Protein AF-A0A091QVQ2-F1 (afdb_monomer_lite)

Secondary structure (DSSP, 8-state):
---SHHHHHHHHHHHHHHHHHHHHHHHHHHHHHHHHHH-S-GGGGTTS-HHHHHHHHHHHHHHHHTGGG--S-HHHHHHTTS---------------------------------------S---SPPPPPPHHHHHHTSHHHHHHHHHHHHHHHHHHHHHHHHHHHHHHHHHHHHHHHHHHHHHHHHHHHHHHHHHHHHHHHHHHHHHHHHHHHHHHHHHHHHHHHHHHHHHHHHHHHHHHHHHHHHHHHHHHHHHHHHHHHHHHHHHHHHHHHHHHHHHHHHHHHHHHHHHHHHHHHHHHHHHHHHHHHHHHHHHHHHHHHHHHHHHHHHSSSSTHHHHHHHHHHHHHHHHHHHHHHHHHHHHHHHS--

Sequence (371 aa):
CKHKSAAENLVLAQQLLEGEELALAKVAVLLLYHTSMSCKSPGDWNEFDYKTQVELAAILKFVLDNEESLNENLEMFLLRKAPLSSSGSSSEEHSPLLSFPHKREVRFLELQKIASSSSSSANNALPGPPSSPMGDVMQTPQFQLRRLKKQLASERENRDELEVELAENRKLVTEKEAQISMMQQRIDRLTLLNEKQAADQLEPREMEELREKNESLMVRLHEALKQCQDLKTEKGQMDRKINQLSEENGDLSFKLREIASHLVQLQEALNELSEEHNAALEQSQEKQGQLESELRAALQEKKCSEEKIEILQGKVSLLEDQLAKLRDCSAQEKGEVMGDVLKLEELKQEVSNLAAKGAELQATVLRLEEE

Structure (mmCIF, N/CA/C/O backbone):
data_AF-A0A091QVQ2-F1
#
_entry.id   AF-A0A091QVQ2-F1
#
loop_
_atom_site.group_PDB
_atom_site.id
_atom_site.type_symbol
_atom_site.label_atom_id
_atom_site.label_alt_id
_atom_site.label_comp_id
_atom_site.label_asym_id
_atom_site.label_entity_id
_atom_site.label_seq_id
_atom_site.pdbx_PDB_ins_code
_atom_site.Cartn_x
_atom_site.Cartn_y
_atom_site.Cartn_z
_atom_site.occupancy
_atom_site.B_iso_or_equiv
_atom_site.auth_seq_id
_atom_site.auth_comp_id
_atom_site.auth_asym_id
_atom_site.auth_atom_id
_atom_site.pdbx_PDB_model_num
ATOM 1 N N . CYS A 1 1 ? 44.818 34.716 -139.486 1.00 42.72 1 CYS A N 1
ATOM 2 C CA . CYS A 1 1 ? 45.473 33.389 -139.482 1.00 42.72 1 CYS A CA 1
ATOM 3 C C . CYS A 1 1 ? 45.534 32.837 -138.053 1.00 42.72 1 CYS A C 1
ATOM 5 O O . CYS A 1 1 ? 46.350 33.303 -137.273 1.00 42.72 1 CYS A O 1
ATOM 7 N N . LYS A 1 2 ? 44.633 31.908 -137.691 1.00 45.84 2 LYS A N 1
ATOM 8 C CA . LYS A 1 2 ? 44.388 31.379 -136.326 1.00 45.84 2 LYS A CA 1
ATOM 9 C C . LYS A 1 2 ? 44.911 29.934 -136.120 1.00 45.84 2 LYS A C 1
ATOM 11 O O . LYS A 1 2 ? 44.325 29.173 -135.366 1.00 45.84 2 LYS A O 1
ATOM 16 N N . HIS A 1 3 ? 46.008 29.537 -136.773 1.00 47.41 3 HIS A N 1
ATOM 17 C CA . HIS A 1 3 ? 46.470 28.132 -136.767 1.00 47.41 3 HIS A CA 1
ATOM 18 C C . HIS A 1 3 ? 47.805 27.848 -136.044 1.00 47.41 3 HIS A C 1
ATOM 20 O O . HIS A 1 3 ? 48.273 26.720 -136.110 1.00 47.41 3 HIS A O 1
ATOM 26 N N . LYS A 1 4 ? 48.411 28.801 -135.313 1.00 52.41 4 LYS A N 1
ATOM 27 C CA . LYS A 1 4 ? 49.659 28.542 -134.547 1.00 52.41 4 LYS A CA 1
ATOM 28 C C . LYS A 1 4 ? 49.463 28.163 -133.065 1.00 52.41 4 LYS A C 1
ATOM 30 O O . LYS A 1 4 ? 50.249 27.390 -132.545 1.00 52.41 4 LYS A O 1
ATOM 35 N N . SER A 1 5 ? 48.387 28.608 -132.409 1.00 53.75 5 SER A N 1
ATOM 36 C CA . SER A 1 5 ? 48.183 28.404 -130.956 1.00 53.75 5 SER A CA 1
ATOM 37 C C . SER A 1 5 ? 47.598 27.028 -130.568 1.00 53.75 5 SER A C 1
ATOM 39 O O . SER A 1 5 ? 47.691 26.612 -129.416 1.00 53.75 5 SER A O 1
ATOM 41 N N . ALA A 1 6 ? 47.025 26.283 -131.522 1.00 50.50 6 ALA A N 1
ATOM 42 C CA . ALA A 1 6 ? 46.504 24.933 -131.268 1.00 50.50 6 ALA A CA 1
ATOM 43 C C . ALA A 1 6 ? 47.619 23.871 -131.188 1.00 50.50 6 ALA A C 1
ATOM 45 O O . ALA A 1 6 ? 47.499 22.923 -130.421 1.00 50.50 6 ALA A O 1
ATOM 46 N N . ALA A 1 7 ? 48.717 24.048 -131.934 1.00 51.69 7 ALA A N 1
ATOM 47 C CA . ALA A 1 7 ? 49.842 23.113 -131.933 1.00 51.69 7 ALA A CA 1
ATOM 48 C C . ALA A 1 7 ? 50.674 23.198 -130.638 1.00 51.69 7 ALA A C 1
ATOM 50 O O . ALA A 1 7 ? 51.057 22.170 -130.095 1.00 51.69 7 ALA A O 1
ATOM 51 N N . GLU A 1 8 ? 50.889 24.400 -130.094 1.00 51.41 8 GLU A N 1
ATOM 52 C CA . GLU A 1 8 ? 51.623 24.596 -128.829 1.00 51.41 8 GLU A CA 1
ATOM 53 C C . GLU A 1 8 ? 50.842 24.074 -127.606 1.00 51.41 8 GLU A C 1
ATOM 55 O O . GLU A 1 8 ? 51.436 23.513 -126.688 1.00 51.41 8 GLU A O 1
ATOM 60 N N . ASN A 1 9 ? 49.504 24.165 -127.618 1.00 54.38 9 ASN A N 1
ATOM 61 C CA . ASN A 1 9 ? 48.652 23.581 -126.571 1.00 54.38 9 ASN A CA 1
ATOM 62 C C . ASN A 1 9 ? 48.610 22.045 -126.610 1.00 54.38 9 ASN A C 1
ATOM 64 O O . ASN A 1 9 ? 48.522 21.415 -125.560 1.00 54.38 9 ASN A O 1
ATOM 68 N N . LEU A 1 10 ? 48.698 21.437 -127.797 1.00 54.53 10 LEU A N 1
ATOM 69 C CA . LEU A 1 10 ? 48.805 19.981 -127.935 1.00 54.53 10 LEU A CA 1
ATOM 70 C C . LEU A 1 10 ? 50.129 19.460 -127.361 1.00 54.53 10 LEU A C 1
ATOM 72 O O . LEU A 1 10 ? 50.124 18.449 -126.669 1.00 54.53 10 LEU A O 1
ATOM 76 N N . VAL A 1 11 ? 51.237 20.180 -127.571 1.00 54.53 11 VAL A N 1
ATOM 77 C CA . VAL A 1 11 ? 52.554 19.821 -127.013 1.00 54.53 11 VAL A CA 1
ATOM 78 C C . VAL A 1 11 ? 52.564 19.917 -125.483 1.00 54.53 11 VAL A C 1
ATOM 80 O O . VAL A 1 11 ? 53.096 19.031 -124.822 1.00 54.53 11 VAL A O 1
ATOM 83 N N . LEU A 1 12 ? 51.930 20.941 -124.900 1.00 58.31 12 LEU A N 1
ATOM 84 C CA . LEU A 1 12 ? 51.824 21.085 -123.441 1.00 58.31 12 LEU A CA 1
ATOM 85 C C . LEU A 1 12 ? 50.898 20.041 -122.801 1.00 58.31 12 LEU A C 1
ATOM 87 O O . LEU A 1 12 ? 51.225 19.508 -121.744 1.00 58.31 12 LEU A O 1
ATOM 91 N N . ALA A 1 13 ? 49.770 19.712 -123.437 1.00 53.59 13 ALA A N 1
ATOM 92 C CA . ALA A 1 13 ? 48.887 18.641 -122.973 1.00 53.59 13 ALA A CA 1
ATOM 93 C C . ALA A 1 13 ? 49.575 17.267 -123.045 1.00 53.59 13 ALA A C 1
ATOM 95 O O . ALA A 1 13 ? 49.408 16.450 -122.146 1.00 53.59 13 ALA A O 1
ATOM 96 N N . GLN A 1 14 ? 50.393 17.042 -124.076 1.00 55.69 14 GLN A N 1
ATOM 97 C CA . GLN A 1 14 ? 51.179 15.824 -124.241 1.00 55.69 14 GLN A CA 1
ATOM 98 C C . GLN A 1 14 ? 52.291 15.703 -123.187 1.00 55.69 14 GLN A C 1
ATOM 100 O O . GLN A 1 14 ? 52.449 14.635 -122.610 1.00 55.69 14 GLN A O 1
ATOM 105 N N . GLN A 1 15 ? 52.980 16.800 -122.851 1.00 57.50 15 GLN A N 1
ATOM 106 C CA . GLN A 1 15 ? 53.979 16.833 -121.770 1.00 57.50 15 GLN A CA 1
ATOM 107 C C . GLN A 1 15 ? 53.370 16.627 -120.374 1.00 57.50 15 GLN A C 1
ATOM 109 O O . GLN A 1 15 ? 53.998 16.036 -119.497 1.00 57.50 15 GLN A O 1
ATOM 114 N N . LEU A 1 16 ? 52.150 17.124 -120.150 1.00 59.59 16 LEU A N 1
ATOM 115 C CA . LEU A 1 16 ? 51.436 16.962 -118.882 1.00 59.59 16 LEU A CA 1
ATOM 116 C C . LEU A 1 16 ? 50.936 15.518 -118.713 1.00 59.59 16 LEU A C 1
ATOM 118 O O . LEU A 1 16 ? 51.080 14.946 -117.634 1.00 59.59 16 LEU A O 1
ATOM 122 N N . LEU A 1 17 ? 50.448 14.913 -119.800 1.00 61.03 17 LEU A N 1
ATOM 123 C CA . LEU A 1 17 ? 50.079 13.499 -119.859 1.00 61.03 17 LEU A CA 1
ATOM 124 C C . LEU A 1 17 ? 51.302 12.585 -119.648 1.00 61.03 17 LEU A C 1
ATOM 126 O O . LEU A 1 17 ? 51.252 11.698 -118.801 1.00 61.03 17 LEU A O 1
ATOM 130 N N . GLU A 1 18 ? 52.432 12.866 -120.310 1.00 63.97 18 GLU A N 1
ATOM 131 C CA . GLU A 1 18 ? 53.708 12.155 -120.094 1.00 63.97 18 GLU A CA 1
ATOM 132 C C . GLU A 1 18 ? 54.189 12.248 -118.636 1.00 63.97 18 GLU A C 1
ATOM 134 O O . GLU A 1 18 ? 54.735 11.288 -118.087 1.00 63.97 18 GLU A O 1
ATOM 139 N N . GLY A 1 19 ? 53.973 13.390 -117.975 1.00 64.50 19 GLY A N 1
ATOM 140 C CA . GLY A 1 19 ? 54.317 13.584 -116.566 1.00 64.50 19 GLY A CA 1
ATOM 141 C C . GLY A 1 19 ? 53.471 12.740 -115.605 1.00 64.50 19 GLY A C 1
ATOM 142 O O . GLY A 1 19 ? 54.004 12.180 -114.640 1.00 64.50 19 GLY A O 1
ATOM 143 N N . GLU A 1 20 ? 52.167 12.618 -115.864 1.00 69.62 20 GLU A N 1
ATOM 144 C CA . GLU A 1 20 ? 51.259 11.766 -115.084 1.00 69.62 20 GLU A CA 1
ATOM 145 C C . GLU A 1 20 ? 51.523 10.273 -115.316 1.00 69.62 20 GLU A C 1
ATOM 147 O O . GLU A 1 20 ? 51.550 9.497 -114.355 1.00 69.62 20 GLU A O 1
ATOM 152 N N . GLU A 1 21 ? 51.793 9.877 -116.561 1.00 74.56 21 GLU A N 1
ATOM 153 C CA . GLU A 1 21 ? 52.177 8.510 -116.927 1.00 74.56 21 GLU A CA 1
ATOM 154 C C . GLU A 1 21 ? 53.493 8.096 -116.254 1.00 74.56 21 GLU A C 1
ATOM 156 O O . GLU A 1 21 ? 53.590 7.005 -115.686 1.00 74.56 21 GLU A O 1
ATOM 161 N N . LEU A 1 22 ? 54.485 8.993 -116.207 1.00 77.81 22 LEU A N 1
ATOM 162 C CA . LEU A 1 22 ? 55.742 8.761 -115.496 1.00 77.81 22 LEU A CA 1
ATOM 163 C C . LEU A 1 22 ? 55.535 8.608 -113.980 1.00 77.81 22 LEU A C 1
ATOM 165 O O . LEU A 1 22 ? 56.183 7.774 -113.343 1.00 77.81 22 LEU A O 1
ATOM 169 N N . ALA A 1 23 ? 54.649 9.405 -113.379 1.00 75.06 23 ALA A N 1
ATOM 170 C CA . ALA A 1 23 ? 54.328 9.294 -111.956 1.00 75.06 23 ALA A CA 1
ATOM 171 C C . ALA A 1 23 ? 53.623 7.966 -111.633 1.00 75.06 23 ALA A C 1
ATOM 173 O O . ALA A 1 23 ? 53.955 7.315 -110.640 1.00 75.06 23 ALA A O 1
ATOM 174 N N . LEU A 1 24 ? 52.699 7.533 -112.494 1.00 80.62 24 LEU A N 1
ATOM 175 C CA . LEU A 1 24 ? 52.029 6.241 -112.371 1.00 80.62 24 LEU A CA 1
ATOM 176 C C . LEU A 1 24 ? 53.014 5.076 -112.531 1.00 80.62 24 LEU A C 1
ATOM 178 O O . LEU A 1 24 ? 52.975 4.137 -111.738 1.00 80.62 24 LEU A O 1
ATOM 182 N N . ALA A 1 25 ? 53.942 5.160 -113.488 1.00 81.12 25 ALA A N 1
ATOM 183 C CA . ALA A 1 25 ? 54.997 4.166 -113.665 1.00 81.12 25 ALA A CA 1
ATOM 184 C C . ALA A 1 25 ? 55.884 4.053 -112.415 1.00 81.12 25 ALA A C 1
ATOM 186 O O . ALA A 1 25 ? 56.152 2.948 -111.947 1.00 81.12 25 ALA A O 1
ATOM 187 N N . LYS A 1 26 ? 56.275 5.180 -111.802 1.00 79.19 26 LYS A N 1
ATOM 188 C CA . LYS A 1 26 ? 57.028 5.186 -110.533 1.00 79.19 26 LYS A CA 1
ATOM 189 C C . LYS A 1 26 ? 56.261 4.503 -109.397 1.00 79.19 26 LYS A C 1
ATOM 191 O O . LYS A 1 26 ? 56.839 3.700 -108.671 1.00 79.19 26 LYS A O 1
ATOM 196 N N . VAL A 1 27 ? 54.963 4.783 -109.261 1.00 79.56 27 VAL A N 1
ATOM 197 C CA . VAL A 1 27 ? 54.079 4.132 -108.276 1.00 79.56 27 VAL A CA 1
ATOM 198 C C . VAL A 1 27 ? 53.980 2.629 -108.534 1.00 79.56 27 VAL A C 1
ATOM 200 O O . VAL A 1 27 ? 54.129 1.849 -107.598 1.00 79.56 27 VAL A O 1
ATOM 203 N N . ALA A 1 28 ? 53.788 2.206 -109.785 1.00 82.88 28 ALA A N 1
ATOM 204 C CA . ALA A 1 28 ? 53.702 0.794 -110.155 1.00 82.88 28 ALA A CA 1
ATOM 205 C C . ALA A 1 28 ? 55.008 0.039 -109.856 1.00 82.88 28 ALA A C 1
ATOM 207 O O . ALA A 1 28 ? 54.974 -1.059 -109.303 1.00 82.88 28 ALA A O 1
ATOM 208 N N . VAL A 1 29 ? 56.160 0.652 -110.144 1.00 83.75 29 VAL A N 1
ATOM 209 C CA . VAL A 1 29 ? 57.487 0.097 -109.835 1.00 83.75 29 VAL A CA 1
ATOM 210 C C . VAL A 1 29 ? 57.718 -0.003 -108.322 1.00 83.75 29 VAL A C 1
ATOM 212 O O . VAL A 1 29 ? 58.218 -1.019 -107.840 1.00 83.75 29 VAL A O 1
ATOM 215 N N . LEU A 1 30 ? 57.310 1.006 -107.547 1.00 80.25 30 LEU A N 1
ATOM 216 C CA . LEU A 1 30 ? 57.382 0.958 -106.085 1.00 80.25 30 LEU A CA 1
ATOM 217 C C . LEU A 1 30 ? 56.441 -0.106 -105.502 1.00 80.25 30 LEU A C 1
ATOM 219 O O . LEU A 1 30 ? 56.847 -0.860 -104.624 1.00 80.25 30 LEU A O 1
ATOM 223 N N . LEU A 1 31 ? 55.211 -0.229 -106.002 1.00 82.62 31 LEU A N 1
ATOM 224 C CA . LEU A 1 31 ? 54.283 -1.283 -105.581 1.00 82.62 31 LEU A CA 1
ATOM 225 C C . LEU A 1 31 ? 54.817 -2.675 -105.918 1.00 82.62 31 LEU A C 1
ATOM 227 O O . LEU A 1 31 ? 54.721 -3.572 -105.081 1.00 82.62 31 LEU A O 1
ATOM 231 N N . LEU A 1 32 ? 55.432 -2.845 -107.090 1.00 84.06 32 LEU A N 1
ATOM 232 C CA . LEU A 1 32 ? 56.123 -4.074 -107.468 1.00 84.06 32 LEU A CA 1
ATOM 233 C C . LEU A 1 32 ? 57.237 -4.398 -106.464 1.00 84.06 32 LEU A C 1
ATOM 235 O O . LEU A 1 32 ? 57.306 -5.523 -105.969 1.00 84.06 32 LEU A O 1
ATOM 239 N N . TYR A 1 33 ? 58.062 -3.412 -106.103 1.00 84.19 33 TYR A N 1
ATOM 240 C CA . TYR A 1 33 ? 59.128 -3.568 -105.112 1.00 84.19 33 TYR A CA 1
ATOM 241 C C . TYR A 1 33 ? 58.591 -3.921 -103.719 1.00 84.19 33 TYR A C 1
ATOM 243 O O . TYR A 1 33 ? 59.022 -4.902 -103.119 1.00 84.19 33 TYR A O 1
ATOM 251 N N . HIS A 1 34 ? 57.616 -3.171 -103.204 1.00 80.38 34 HIS A N 1
ATOM 252 C CA . HIS A 1 34 ? 57.038 -3.402 -101.878 1.00 80.38 34 HIS A CA 1
ATOM 253 C C . HIS A 1 34 ? 56.316 -4.747 -101.782 1.00 80.38 34 HIS A C 1
ATOM 255 O O . HIS A 1 34 ? 56.479 -5.448 -100.780 1.00 80.38 34 HIS A O 1
ATOM 261 N N . THR A 1 35 ? 55.566 -5.122 -102.820 1.00 82.81 35 THR A N 1
ATOM 262 C CA . THR A 1 35 ? 54.921 -6.438 -102.923 1.00 82.81 35 THR A CA 1
ATOM 263 C C . THR A 1 35 ? 55.980 -7.533 -102.929 1.00 82.81 35 THR A C 1
ATOM 265 O O . THR A 1 35 ? 55.929 -8.421 -102.086 1.00 82.81 35 THR A O 1
ATOM 268 N N . SER A 1 36 ? 57.019 -7.405 -103.760 1.00 81.75 36 SER A N 1
ATOM 269 C CA . SER A 1 36 ? 58.135 -8.361 -103.818 1.00 81.75 36 SER A CA 1
ATOM 270 C C . SER A 1 36 ? 58.844 -8.522 -102.469 1.00 81.75 36 SER A C 1
ATOM 272 O O . SER A 1 36 ? 59.138 -9.635 -102.042 1.00 81.75 36 SER A O 1
ATOM 274 N N . MET A 1 37 ? 59.084 -7.417 -101.760 1.00 78.88 37 MET A N 1
ATOM 275 C CA . MET A 1 37 ? 59.725 -7.411 -100.439 1.00 78.88 37 MET A CA 1
ATOM 276 C C . MET A 1 37 ? 58.842 -8.015 -99.336 1.00 78.88 37 MET A C 1
ATOM 278 O O . MET A 1 37 ? 59.359 -8.465 -98.313 1.00 78.88 37 MET A O 1
ATOM 282 N N . SER A 1 38 ? 57.523 -8.027 -99.535 1.00 76.06 38 SER A N 1
ATOM 283 C CA . SER A 1 38 ? 56.534 -8.547 -98.579 1.00 76.06 38 SER A CA 1
ATOM 284 C C . SER A 1 38 ? 56.077 -9.976 -98.907 1.00 76.06 38 SER A C 1
ATOM 286 O O . SER A 1 38 ? 55.534 -10.657 -98.035 1.00 76.06 38 SER A O 1
ATOM 288 N N . CYS A 1 39 ? 56.319 -10.452 -100.135 1.00 70.50 39 CYS A N 1
ATOM 289 C CA . CYS A 1 39 ? 55.964 -11.793 -100.597 1.00 70.50 39 CYS A CA 1
ATOM 290 C C . CYS A 1 39 ? 56.614 -12.867 -99.727 1.00 70.50 39 CYS A C 1
ATOM 292 O O . CYS A 1 39 ? 57.830 -12.900 -99.534 1.00 70.50 39 CYS A O 1
ATOM 294 N N . LYS A 1 40 ? 55.791 -13.784 -99.212 1.00 62.66 40 LYS A N 1
ATOM 295 C CA . LYS A 1 40 ? 56.257 -14.882 -98.359 1.00 62.66 40 LYS A CA 1
ATOM 296 C C . LYS A 1 40 ? 56.908 -15.998 -99.175 1.00 62.66 40 LYS A C 1
ATOM 298 O O . LYS A 1 40 ? 57.846 -16.609 -98.666 1.00 62.66 40 LYS A O 1
ATOM 303 N N . SER A 1 41 ? 56.482 -16.193 -100.427 1.00 64.31 41 SER A N 1
ATOM 304 C CA . SER A 1 41 ? 56.941 -17.261 -101.316 1.00 64.31 41 SER A CA 1
ATOM 305 C C . SER A 1 41 ? 57.392 -16.704 -102.686 1.00 64.31 41 SER A C 1
ATOM 307 O O . SER A 1 41 ? 56.724 -15.824 -103.227 1.00 64.31 41 SER A O 1
ATOM 309 N N . PRO A 1 42 ? 58.498 -17.197 -103.282 1.00 62.31 42 PRO A N 1
ATOM 310 C CA . PRO A 1 42 ? 58.859 -16.887 -104.673 1.00 62.31 42 PRO A CA 1
ATOM 311 C C . PRO A 1 42 ? 57.885 -17.493 -105.699 1.00 62.31 42 PRO A C 1
ATOM 313 O O . PRO A 1 42 ? 57.895 -17.098 -106.862 1.00 62.31 42 PRO A O 1
ATOM 316 N N . GLY A 1 43 ? 57.069 -18.469 -105.279 1.00 64.12 43 GLY A N 1
ATOM 317 C CA . GLY A 1 43 ? 56.144 -19.203 -106.141 1.00 64.12 43 GLY A CA 1
ATOM 318 C C . GLY A 1 43 ? 54.972 -18.362 -106.641 1.00 64.12 43 GLY A C 1
ATOM 319 O O . GLY A 1 43 ? 54.456 -18.648 -107.716 1.00 64.12 43 GLY A O 1
ATOM 320 N N . ASP A 1 44 ? 54.622 -17.291 -105.925 1.00 68.81 44 ASP A N 1
ATOM 321 C CA . ASP A 1 44 ? 53.522 -16.381 -106.276 1.00 68.81 44 ASP A CA 1
ATOM 322 C C . ASP A 1 44 ? 53.770 -15.671 -107.628 1.00 68.81 44 ASP A C 1
ATOM 324 O O . ASP A 1 44 ? 52.839 -15.221 -108.285 1.00 68.81 44 ASP A O 1
ATOM 328 N N . TRP A 1 45 ? 55.026 -15.611 -108.092 1.00 75.38 45 TRP A N 1
ATOM 329 C CA . TRP A 1 45 ? 55.405 -14.986 -109.365 1.00 75.38 45 TRP A CA 1
ATOM 330 C C . TRP A 1 45 ? 55.424 -15.954 -110.553 1.00 75.38 45 TRP A C 1
ATOM 332 O O . TRP A 1 45 ? 55.547 -15.512 -111.697 1.00 75.38 45 TRP A O 1
ATOM 342 N N . ASN A 1 46 ? 55.271 -17.260 -110.308 1.00 72.75 46 ASN A N 1
ATOM 343 C CA . ASN A 1 46 ? 55.251 -18.285 -111.357 1.00 72.75 46 ASN A CA 1
ATOM 344 C C . ASN A 1 46 ? 53.942 -18.316 -112.163 1.00 72.75 46 ASN A C 1
ATOM 346 O O . ASN A 1 46 ? 53.866 -19.045 -113.147 1.00 72.75 46 ASN A O 1
ATOM 350 N N . GLU A 1 47 ? 52.935 -17.531 -111.772 1.00 78.31 47 GLU A N 1
ATOM 351 C CA . GLU A 1 47 ? 51.676 -17.371 -112.513 1.00 78.31 47 GLU A CA 1
ATOM 352 C C . GLU A 1 47 ? 51.841 -16.514 -113.785 1.00 78.31 47 GLU A C 1
ATOM 354 O O . GLU A 1 47 ? 51.061 -16.638 -114.726 1.00 78.31 47 GLU A O 1
ATOM 359 N N . PHE A 1 48 ? 52.877 -15.670 -113.847 1.00 79.88 48 PHE A N 1
ATOM 360 C CA . PHE A 1 48 ? 53.138 -14.796 -114.993 1.00 79.88 48 PHE A CA 1
ATOM 361 C C . PHE A 1 48 ? 53.890 -15.502 -116.129 1.00 79.88 48 PHE A C 1
ATOM 363 O O . PHE A 1 48 ? 54.761 -16.340 -115.893 1.00 79.88 48 PHE A O 1
ATOM 370 N N . ASP A 1 49 ? 53.632 -15.074 -117.368 1.00 84.38 49 ASP A N 1
ATOM 371 C CA . ASP A 1 49 ? 54.387 -15.518 -118.541 1.00 84.38 49 ASP A CA 1
ATOM 372 C C . ASP A 1 49 ? 55.887 -15.221 -118.391 1.00 84.38 49 ASP A C 1
ATOM 374 O O . ASP A 1 49 ? 56.286 -14.167 -117.891 1.00 84.38 49 ASP A O 1
ATOM 378 N N . TYR A 1 50 ? 56.738 -16.111 -118.908 1.00 84.25 50 TYR A N 1
ATOM 379 C CA . TYR A 1 50 ? 58.198 -15.986 -118.805 1.00 84.25 50 TYR A CA 1
ATOM 380 C C . TYR A 1 50 ? 58.720 -14.632 -119.312 1.00 84.25 50 TYR A C 1
ATOM 382 O O . TYR A 1 50 ? 59.582 -14.020 -118.687 1.00 84.25 50 TYR A O 1
ATOM 390 N N . LYS 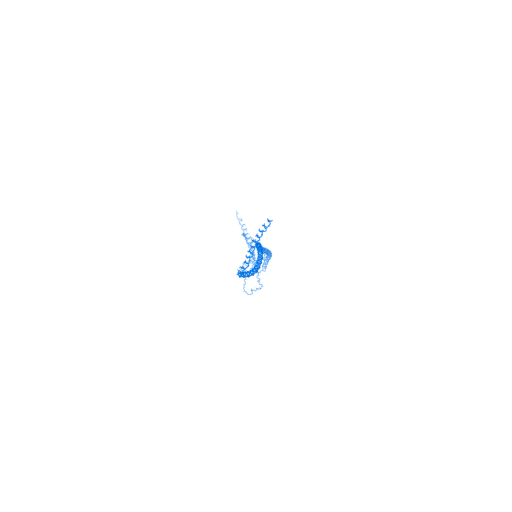A 1 51 ? 58.171 -14.118 -120.423 1.00 84.94 51 LYS A N 1
ATOM 391 C CA . LYS A 1 51 ? 58.561 -12.807 -120.968 1.00 84.94 51 LYS A CA 1
ATOM 392 C C . LYS A 1 51 ? 58.263 -11.675 -119.978 1.00 84.94 51 LYS A C 1
ATOM 394 O O . LYS A 1 51 ? 59.120 -10.827 -119.743 1.00 84.94 51 LYS A O 1
ATOM 399 N N . THR A 1 52 ? 57.088 -11.709 -119.359 1.00 84.25 52 THR A N 1
ATOM 400 C CA . THR A 1 52 ? 56.674 -10.745 -118.337 1.00 84.25 52 THR A CA 1
ATOM 401 C C . THR A 1 52 ? 57.539 -10.866 -117.086 1.00 84.25 52 THR A C 1
ATOM 403 O O . THR A 1 52 ? 57.961 -9.855 -116.536 1.00 84.25 52 THR A O 1
ATOM 406 N N . GLN A 1 53 ? 57.893 -12.084 -116.670 1.00 84.44 53 GLN A N 1
ATOM 407 C CA . GLN A 1 53 ? 58.820 -12.298 -115.556 1.00 84.44 53 GLN A CA 1
ATOM 408 C C . GLN A 1 53 ? 60.208 -11.711 -115.829 1.00 84.44 53 GLN A C 1
ATOM 410 O O . GLN A 1 53 ? 60.778 -11.107 -114.928 1.00 84.44 53 GLN A O 1
ATOM 415 N N . VAL A 1 54 ? 60.749 -11.854 -117.046 1.00 85.19 54 VAL A N 1
ATOM 416 C CA . VAL A 1 54 ? 62.043 -11.254 -117.424 1.00 85.19 54 VAL A CA 1
ATOM 417 C C . VAL A 1 54 ? 61.986 -9.730 -117.324 1.00 85.19 54 VAL A C 1
ATOM 419 O O . VAL A 1 54 ? 62.886 -9.124 -116.743 1.00 85.19 54 VAL A O 1
ATOM 422 N N . GLU A 1 55 ? 60.935 -9.107 -117.860 1.00 86.44 55 GLU A N 1
ATOM 423 C CA . GLU A 1 55 ? 60.760 -7.650 -117.816 1.00 86.44 55 GLU A CA 1
ATOM 424 C C . GLU A 1 55 ? 60.611 -7.150 -116.370 1.00 86.44 55 GLU A C 1
ATOM 426 O O . GLU A 1 55 ? 61.317 -6.229 -115.955 1.00 86.44 55 GLU A O 1
ATOM 431 N N . LEU A 1 56 ? 59.776 -7.809 -115.562 1.00 86.06 56 LEU A N 1
ATOM 432 C CA . LEU A 1 56 ? 59.597 -7.470 -114.149 1.00 86.06 56 LEU A CA 1
ATOM 433 C C . LEU A 1 56 ? 60.876 -7.706 -113.328 1.00 86.06 56 LEU A C 1
ATOM 435 O O . LEU A 1 56 ? 61.196 -6.901 -112.457 1.00 86.06 56 LEU A O 1
ATOM 439 N N . ALA A 1 57 ? 61.632 -8.771 -113.607 1.00 84.75 57 ALA A N 1
ATOM 440 C CA . ALA A 1 57 ? 62.902 -9.062 -112.945 1.00 84.75 57 ALA A CA 1
ATOM 441 C C . ALA A 1 57 ? 63.978 -8.029 -113.306 1.00 84.75 57 ALA A C 1
ATOM 443 O O . ALA A 1 57 ? 64.739 -7.609 -112.436 1.00 84.75 57 ALA A O 1
ATOM 444 N N . ALA A 1 58 ? 64.021 -7.574 -114.562 1.00 84.75 58 ALA A N 1
ATOM 445 C CA . ALA A 1 58 ? 64.917 -6.505 -114.994 1.00 84.75 58 ALA A CA 1
ATOM 446 C C . ALA A 1 58 ? 64.587 -5.179 -114.294 1.00 84.75 58 ALA A C 1
ATOM 448 O O . ALA A 1 58 ? 65.495 -4.507 -113.803 1.00 84.75 58 ALA A O 1
ATOM 449 N N . ILE A 1 59 ? 63.297 -4.842 -114.180 1.00 84.62 59 ILE A N 1
ATOM 450 C CA . ILE A 1 59 ? 62.823 -3.672 -113.428 1.00 84.62 59 ILE A CA 1
ATOM 451 C C . ILE A 1 59 ? 63.202 -3.801 -111.950 1.00 84.62 59 ILE A C 1
ATOM 453 O O . ILE A 1 59 ? 63.787 -2.882 -111.387 1.00 84.62 59 ILE A O 1
ATOM 457 N N . LEU A 1 60 ? 62.924 -4.943 -111.316 1.00 84.06 60 LEU A N 1
ATOM 458 C CA . LEU A 1 60 ? 63.223 -5.159 -109.901 1.00 84.06 60 LEU A CA 1
ATOM 459 C C . LEU A 1 60 ? 64.730 -5.111 -109.626 1.00 84.06 60 LEU A C 1
ATOM 461 O O . LEU A 1 60 ? 65.157 -4.507 -108.649 1.00 84.06 60 LEU A O 1
ATOM 465 N N . LYS A 1 61 ? 65.547 -5.693 -110.505 1.00 83.50 61 LYS A N 1
ATOM 466 C CA . LYS A 1 61 ? 67.007 -5.627 -110.416 1.00 83.50 61 LYS A CA 1
ATOM 467 C C . LYS A 1 61 ? 67.513 -4.190 -110.543 1.00 83.50 61 LYS A C 1
ATOM 469 O O . LYS A 1 61 ? 68.292 -3.750 -109.708 1.00 83.50 61 LYS A O 1
ATOM 474 N N . PHE A 1 62 ? 66.994 -3.434 -111.509 1.00 83.75 62 PHE A N 1
ATOM 475 C CA . PHE A 1 62 ? 67.299 -2.011 -111.654 1.00 83.75 62 PHE A CA 1
ATOM 476 C C . PHE A 1 62 ? 66.937 -1.207 -110.393 1.00 83.75 62 PHE A C 1
ATOM 478 O O . PHE A 1 62 ? 67.726 -0.387 -109.929 1.00 83.75 62 PHE A O 1
ATOM 485 N N . VAL A 1 63 ? 65.769 -1.472 -109.806 1.00 82.25 63 VAL A N 1
ATOM 486 C CA . VAL A 1 63 ? 65.302 -0.867 -108.547 1.00 82.25 63 VAL A CA 1
ATOM 487 C C . VAL A 1 63 ? 66.224 -1.232 -107.381 1.00 82.25 63 VAL A C 1
ATOM 489 O O . VAL A 1 63 ? 66.569 -0.369 -106.578 1.00 82.25 63 VAL A O 1
ATOM 492 N N . LEU A 1 64 ? 66.670 -2.487 -107.298 1.00 79.38 64 LEU A N 1
ATOM 493 C CA . LEU A 1 64 ? 67.599 -2.946 -106.264 1.00 79.38 64 LEU A CA 1
ATOM 494 C C . LEU A 1 64 ? 68.983 -2.296 -106.384 1.00 79.38 64 LEU A C 1
ATOM 496 O O . LEU A 1 64 ? 69.589 -1.999 -105.351 1.00 79.38 64 LEU A O 1
ATOM 500 N N . ASP A 1 65 ? 69.461 -2.064 -107.604 1.00 78.56 65 ASP A N 1
ATOM 501 C CA . ASP A 1 65 ? 70.761 -1.440 -107.870 1.00 78.56 65 ASP A CA 1
ATOM 502 C C . ASP A 1 65 ? 70.749 0.082 -107.600 1.00 78.56 65 ASP A C 1
ATOM 504 O O . ASP A 1 65 ? 71.798 0.665 -107.339 1.00 78.56 65 ASP A O 1
ATOM 508 N N . ASN A 1 66 ? 69.572 0.726 -107.605 1.00 74.69 66 ASN A N 1
ATOM 509 C CA . ASN A 1 66 ? 69.400 2.184 -107.466 1.00 74.69 66 ASN A CA 1
ATOM 510 C C . ASN A 1 66 ? 68.621 2.605 -106.198 1.00 74.69 66 ASN A C 1
ATOM 512 O O . ASN A 1 66 ? 68.029 3.687 -106.154 1.00 74.69 66 ASN A O 1
ATOM 516 N N . GLU A 1 67 ? 68.613 1.760 -105.163 1.00 65.56 67 GLU A N 1
ATOM 517 C CA . GLU A 1 67 ? 67.770 1.900 -103.961 1.00 65.56 67 GLU A CA 1
ATOM 518 C C . GLU A 1 67 ? 67.894 3.256 -103.246 1.00 65.56 67 GLU A C 1
ATOM 520 O O . GLU A 1 67 ? 66.888 3.797 -102.803 1.00 65.56 67 GLU A O 1
ATOM 525 N N . GLU A 1 68 ? 69.089 3.849 -103.178 1.00 59.81 68 GLU A N 1
ATOM 526 C CA . GLU A 1 68 ? 69.322 5.127 -102.478 1.00 59.81 68 GLU A CA 1
ATOM 527 C C . GLU A 1 68 ? 68.509 6.299 -103.068 1.00 59.81 68 GLU A C 1
ATOM 529 O O . GLU A 1 68 ? 68.295 7.312 -102.403 1.00 59.81 68 GLU A O 1
ATOM 534 N N . SER A 1 69 ? 68.018 6.156 -104.306 1.00 58.72 69 SER A N 1
ATOM 535 C CA . SER A 1 69 ? 67.148 7.129 -104.980 1.00 58.72 69 SER A CA 1
ATOM 536 C C . SER A 1 69 ? 65.649 6.872 -104.783 1.00 58.72 69 SER A C 1
ATOM 538 O O . SER A 1 69 ? 64.826 7.744 -105.077 1.00 58.72 69 SER A O 1
ATOM 540 N N . LEU A 1 70 ? 65.277 5.693 -104.273 1.00 59.22 70 LEU A N 1
ATOM 541 C CA . LEU A 1 70 ? 63.895 5.300 -104.004 1.00 59.22 70 LEU A CA 1
ATOM 542 C C . LEU A 1 70 ? 63.473 5.827 -102.635 1.00 59.22 70 LEU A C 1
ATOM 544 O O . LEU A 1 70 ? 63.154 5.069 -101.723 1.00 59.22 70 LEU A O 1
ATOM 548 N N . ASN A 1 71 ? 63.500 7.148 -102.490 1.00 54.09 71 ASN A N 1
ATOM 549 C CA . ASN A 1 71 ? 63.100 7.769 -101.245 1.00 54.09 71 ASN A CA 1
ATOM 550 C C . ASN A 1 71 ? 61.568 7.819 -101.122 1.00 54.09 71 ASN A C 1
ATOM 552 O O . ASN A 1 71 ? 60.868 8.453 -101.917 1.00 54.09 71 ASN A O 1
ATOM 556 N N . GLU A 1 72 ? 61.110 7.080 -100.116 1.00 56.94 72 GLU A N 1
ATOM 557 C CA . GLU A 1 72 ? 59.940 7.235 -99.253 1.00 56.94 72 GLU A CA 1
ATOM 558 C C . GLU A 1 72 ? 59.044 8.429 -99.584 1.00 56.94 72 GLU A C 1
ATOM 560 O O . GLU A 1 72 ? 59.423 9.570 -99.348 1.00 56.94 72 GLU A O 1
ATOM 565 N N . ASN A 1 73 ? 57.855 8.153 -100.136 1.00 54.62 73 ASN A N 1
ATOM 566 C CA . ASN A 1 73 ? 56.608 8.923 -99.957 1.00 54.62 73 ASN A CA 1
ATOM 567 C C . ASN A 1 73 ? 55.452 8.359 -100.814 1.00 54.62 73 ASN A C 1
ATOM 569 O O . ASN A 1 73 ? 54.545 9.094 -101.208 1.00 54.62 73 ASN A O 1
ATOM 573 N N . LEU A 1 74 ? 55.441 7.051 -101.112 1.00 57.25 74 LEU A N 1
ATOM 574 C CA . LEU A 1 74 ? 54.310 6.427 -101.811 1.00 57.25 74 LEU A CA 1
ATOM 575 C C . LEU A 1 74 ? 53.018 6.560 -100.992 1.00 57.25 74 LEU A C 1
ATOM 577 O O . LEU A 1 74 ? 51.959 6.853 -101.538 1.00 57.25 74 LEU A O 1
ATOM 581 N N . GLU A 1 75 ? 53.139 6.413 -99.674 1.00 54.75 75 GLU A N 1
ATOM 582 C CA . GLU A 1 75 ? 52.039 6.553 -98.724 1.00 54.75 75 GLU A CA 1
ATOM 583 C C . GLU A 1 75 ? 51.481 7.984 -98.725 1.00 54.75 75 GLU A C 1
ATOM 585 O O . GLU A 1 75 ? 50.285 8.173 -98.932 1.00 54.75 75 GLU A O 1
ATOM 590 N N . MET A 1 76 ? 52.347 9.004 -98.662 1.00 56.22 76 MET A N 1
ATOM 591 C CA . MET A 1 76 ? 51.961 10.417 -98.798 1.00 56.22 76 MET A CA 1
ATOM 592 C C . MET A 1 76 ? 51.371 10.755 -100.179 1.00 56.22 76 MET A C 1
ATOM 594 O O . MET A 1 76 ? 50.467 11.585 -100.278 1.00 56.22 76 MET A O 1
ATOM 598 N N . PHE A 1 77 ? 51.848 10.121 -101.255 1.00 56.00 77 PHE A N 1
ATOM 599 C CA . PHE A 1 77 ? 51.320 10.316 -102.609 1.00 56.00 77 PHE A CA 1
ATOM 600 C C . PHE A 1 77 ? 49.923 9.693 -102.787 1.00 56.00 77 PHE A C 1
ATOM 602 O O . PHE A 1 77 ? 49.060 10.305 -103.419 1.00 56.00 77 PHE A O 1
ATOM 609 N N . LEU A 1 78 ? 49.668 8.524 -102.187 1.00 58.06 78 LEU A N 1
ATOM 610 C CA . LEU A 1 78 ? 48.351 7.875 -102.170 1.00 58.06 78 LEU A CA 1
ATOM 611 C C . LEU A 1 78 ? 47.358 8.616 -101.259 1.00 58.06 78 LEU A C 1
ATOM 613 O O . LEU A 1 78 ? 46.236 8.890 -101.686 1.00 58.06 78 LEU A O 1
ATOM 617 N N . LEU A 1 79 ? 47.782 9.028 -100.057 1.00 56.16 79 LEU A N 1
ATOM 618 C CA . LEU A 1 79 ? 46.979 9.841 -99.129 1.00 56.16 79 LEU A CA 1
ATOM 619 C C . LEU A 1 79 ? 46.546 11.176 -99.748 1.00 56.16 79 LEU A C 1
ATOM 621 O O . LEU A 1 79 ? 45.432 11.635 -99.510 1.00 56.16 79 LEU A O 1
ATOM 625 N N . ARG A 1 80 ? 47.388 11.787 -100.591 1.00 50.91 80 ARG A N 1
ATOM 626 C CA . ARG A 1 80 ? 47.085 13.063 -101.259 1.00 50.91 80 ARG A CA 1
ATOM 627 C C . ARG A 1 80 ? 46.047 12.949 -102.387 1.00 50.91 80 ARG A C 1
ATOM 629 O O . ARG A 1 80 ? 45.496 13.975 -102.780 1.00 50.91 80 ARG A O 1
ATOM 636 N N . LYS A 1 81 ? 45.775 11.746 -102.919 1.00 47.22 81 LYS A N 1
ATOM 637 C CA . LYS A 1 81 ? 44.851 11.524 -104.055 1.00 47.22 81 LYS A CA 1
ATOM 638 C C . LYS A 1 81 ? 43.495 10.906 -103.674 1.00 47.22 81 LYS A C 1
ATOM 640 O O . LYS A 1 81 ? 42.651 10.753 -104.554 1.00 47.22 81 LYS A O 1
ATOM 645 N N . ALA A 1 82 ? 43.254 10.593 -102.399 1.00 34.06 82 ALA A N 1
ATOM 646 C CA . ALA A 1 82 ? 41.955 10.120 -101.913 1.00 34.06 82 ALA A CA 1
ATOM 647 C C . ALA A 1 82 ? 41.104 11.295 -101.372 1.00 34.06 82 ALA A C 1
ATOM 649 O O . ALA A 1 82 ? 41.561 12.000 -100.471 1.00 34.06 82 ALA A O 1
ATOM 650 N N . PRO A 1 83 ? 39.868 11.535 -101.861 1.00 38.78 83 PRO A N 1
ATOM 651 C CA . PRO A 1 83 ? 38.969 12.511 -101.249 1.00 38.78 83 PRO A CA 1
ATOM 652 C C . PRO A 1 83 ? 38.493 11.981 -99.889 1.00 38.78 83 PRO A C 1
ATOM 654 O O . PRO A 1 83 ? 37.815 10.954 -99.829 1.00 38.78 83 PRO A O 1
ATOM 657 N N . LEU A 1 84 ? 38.830 12.673 -98.795 1.00 32.56 84 LEU A N 1
ATOM 658 C CA . LEU A 1 84 ? 38.272 12.375 -97.475 1.00 32.56 84 LEU A CA 1
ATOM 659 C C . LEU A 1 84 ? 36.758 12.626 -97.505 1.00 32.56 84 LEU A C 1
ATOM 661 O O . LEU A 1 84 ? 36.307 13.767 -97.595 1.00 32.56 84 LEU A O 1
ATOM 665 N N . SER A 1 85 ? 35.976 11.551 -97.415 1.00 29.12 85 SER A N 1
ATOM 666 C CA . SER A 1 85 ? 34.548 11.645 -97.129 1.00 29.12 85 SER A CA 1
ATOM 667 C C . SER A 1 85 ? 34.345 11.947 -95.647 1.00 29.12 85 SER A C 1
ATOM 669 O O . SER A 1 85 ? 34.807 11.225 -94.767 1.00 29.12 85 SER A O 1
ATOM 671 N N . SER A 1 86 ? 33.642 13.045 -95.412 1.00 32.06 86 SER A N 1
ATOM 672 C CA . SER A 1 86 ? 33.067 13.501 -94.154 1.00 32.06 86 SER A CA 1
ATOM 673 C C . SER A 1 86 ? 32.010 12.539 -93.600 1.00 32.06 86 SER A C 1
ATOM 675 O O . SER A 1 86 ? 31.104 12.160 -94.338 1.00 32.06 86 SER A O 1
ATOM 677 N N . SER A 1 87 ? 32.060 12.277 -92.294 1.00 28.69 87 SER A N 1
ATOM 678 C CA . SER A 1 87 ? 30.916 11.982 -91.408 1.00 28.69 87 SER A CA 1
ATOM 679 C C . SER A 1 87 ? 31.392 12.241 -89.969 1.00 28.69 87 SER A C 1
ATOM 681 O O . SER A 1 87 ? 32.469 11.792 -89.608 1.00 28.69 87 SER A O 1
ATOM 683 N N . GLY A 1 88 ? 30.733 12.988 -89.086 1.00 26.64 88 GLY A N 1
ATOM 684 C CA . GLY A 1 88 ? 29.345 13.427 -89.076 1.00 26.64 88 GLY A CA 1
ATOM 685 C C . GLY A 1 88 ? 28.553 12.703 -87.983 1.00 26.64 88 GLY A C 1
ATOM 686 O O . GLY A 1 88 ? 27.905 11.712 -88.277 1.00 26.64 88 GLY A O 1
ATOM 687 N N . SER A 1 89 ? 28.542 13.297 -86.782 1.00 27.08 89 SER A N 1
ATOM 688 C CA . SER A 1 89 ? 27.415 13.351 -85.826 1.00 27.08 89 SER A CA 1
ATOM 689 C C . SER A 1 89 ? 27.244 12.340 -84.663 1.00 27.08 89 SER A C 1
ATOM 691 O O . SER A 1 89 ? 27.232 11.129 -84.835 1.00 27.08 89 SER A O 1
ATOM 693 N N . SER A 1 90 ? 26.967 12.981 -83.511 1.00 28.78 90 SER A N 1
ATOM 694 C CA . SER A 1 90 ? 26.023 12.711 -82.400 1.00 28.78 90 SER A CA 1
ATOM 695 C C . SER A 1 90 ? 26.318 11.745 -81.238 1.00 28.78 90 SER A C 1
ATOM 697 O O . SER A 1 90 ? 26.224 10.531 -81.368 1.00 28.78 90 SER A O 1
ATOM 699 N N . SER A 1 91 ? 26.530 12.379 -80.070 1.00 33.41 91 SER A N 1
ATOM 700 C CA . SER A 1 91 ? 25.897 12.199 -78.740 1.00 33.41 91 SER A CA 1
ATOM 701 C C . SER A 1 91 ? 24.854 11.082 -78.549 1.00 33.41 91 SER A C 1
ATOM 703 O O . SER A 1 91 ? 23.842 11.091 -79.240 1.00 33.41 91 SER A O 1
ATOM 705 N N . GLU A 1 92 ? 25.013 10.239 -77.519 1.00 30.75 92 GLU A N 1
ATOM 706 C CA . GLU A 1 92 ? 24.327 10.370 -76.212 1.00 30.75 92 GLU A CA 1
ATOM 707 C C . GLU A 1 92 ? 24.840 9.348 -75.173 1.00 30.75 92 GLU A C 1
ATOM 709 O O . GLU A 1 92 ? 25.470 8.342 -75.498 1.00 30.75 92 GLU A O 1
ATOM 714 N N . GLU A 1 93 ? 24.620 9.698 -73.906 1.00 38.31 93 GLU A N 1
ATOM 715 C CA . GLU A 1 93 ? 25.039 9.039 -72.669 1.00 38.31 93 GLU A CA 1
ATOM 716 C C . GLU A 1 93 ? 24.424 7.640 -72.488 1.00 38.31 93 GLU A C 1
ATOM 718 O O . GLU A 1 93 ? 23.249 7.450 -72.764 1.00 38.31 93 GLU A O 1
ATOM 723 N N . HIS A 1 94 ? 25.201 6.679 -71.969 1.00 30.39 94 HIS A N 1
ATOM 724 C CA . HIS A 1 94 ? 24.839 5.784 -70.854 1.00 30.39 94 HIS A CA 1
ATOM 725 C C . HIS A 1 94 ? 25.955 4.744 -70.620 1.00 30.39 94 HIS A C 1
ATOM 727 O O . HIS A 1 94 ? 26.226 3.903 -71.471 1.00 30.39 94 HIS A O 1
ATOM 733 N N . SER A 1 95 ? 26.526 4.774 -69.406 1.00 30.73 95 SER A N 1
ATOM 734 C CA . SER A 1 95 ? 27.415 3.767 -68.787 1.00 30.73 95 SER A CA 1
ATOM 735 C C . SER A 1 95 ? 28.818 3.600 -69.398 1.00 30.73 95 SER A C 1
ATOM 737 O O . SER A 1 95 ? 28.950 3.427 -70.606 1.00 30.73 95 SER A O 1
ATOM 739 N N . PRO A 1 96 ? 29.901 3.544 -68.591 1.00 36.03 96 PRO A N 1
ATOM 740 C CA . PRO A 1 96 ? 31.202 3.145 -69.102 1.00 36.03 96 PRO A CA 1
ATOM 741 C C . PRO A 1 96 ? 31.185 1.623 -69.267 1.00 36.03 96 PRO A C 1
ATOM 743 O O . PRO A 1 96 ? 31.678 0.877 -68.421 1.00 36.03 96 PRO A O 1
ATOM 746 N N . LEU A 1 97 ? 30.579 1.139 -70.352 1.00 30.34 97 LEU A N 1
ATOM 747 C CA . LEU A 1 97 ? 30.979 -0.146 -70.899 1.00 30.34 97 LEU A CA 1
ATOM 748 C C . LEU A 1 97 ? 32.432 0.030 -71.313 1.00 30.34 97 LEU A C 1
ATOM 750 O O . LEU A 1 97 ? 32.746 0.782 -72.229 1.00 30.34 97 LEU A O 1
ATOM 754 N N . LEU A 1 98 ? 33.303 -0.600 -70.532 1.00 33.44 98 LEU A N 1
ATOM 755 C CA . LEU A 1 98 ? 34.732 -0.691 -70.754 1.00 33.44 98 LEU A CA 1
ATOM 756 C C . LEU A 1 98 ? 34.969 -1.087 -72.211 1.00 33.44 98 LEU A C 1
ATOM 758 O O . LEU A 1 98 ? 34.844 -2.256 -72.579 1.00 33.44 98 LEU A O 1
ATOM 762 N N . SER A 1 99 ? 35.290 -0.095 -73.036 1.00 31.00 99 SER A N 1
ATOM 763 C CA . SER A 1 99 ? 35.840 -0.290 -74.365 1.00 31.00 99 SER A CA 1
ATOM 764 C C . SER A 1 99 ? 37.184 -0.978 -74.178 1.00 31.00 99 SER A C 1
ATOM 766 O O . SER A 1 99 ? 38.207 -0.329 -73.980 1.00 31.00 99 SER A O 1
ATOM 768 N N . PHE A 1 100 ? 37.176 -2.310 -74.158 1.00 34.25 100 PHE A N 1
ATOM 769 C CA . PHE A 1 100 ? 38.396 -3.086 -74.292 1.00 34.25 100 PHE A CA 1
ATOM 770 C C . PHE A 1 100 ? 39.036 -2.671 -75.621 1.00 34.25 100 PHE A C 1
ATOM 772 O O . PHE A 1 100 ? 38.383 -2.836 -76.661 1.00 34.25 100 PHE A O 1
ATOM 779 N N . PRO A 1 101 ? 40.276 -2.149 -75.632 1.00 41.53 101 PRO A N 1
ATOM 780 C CA . PRO A 1 101 ? 40.993 -2.039 -76.887 1.00 41.53 101 PRO A CA 1
ATOM 781 C C . PRO A 1 101 ? 41.060 -3.453 -77.465 1.00 41.53 101 PRO A C 1
ATOM 783 O O . PRO A 1 101 ? 41.297 -4.426 -76.739 1.00 41.53 101 PRO A O 1
ATOM 786 N N . HIS A 1 102 ? 40.714 -3.577 -78.747 1.00 32.81 102 HIS A N 1
ATOM 787 C CA . HIS A 1 102 ? 40.741 -4.842 -79.465 1.00 32.81 102 HIS A CA 1
ATOM 788 C C . HIS A 1 102 ? 42.052 -5.557 -79.152 1.00 32.81 102 HIS A C 1
ATOM 790 O O . HIS A 1 102 ? 43.123 -5.049 -79.471 1.00 32.81 102 HIS A O 1
ATOM 796 N N . LYS A 1 103 ? 41.959 -6.724 -78.502 1.00 38.28 103 LYS A N 1
ATOM 797 C CA . LYS A 1 103 ? 43.102 -7.609 -78.303 1.00 38.28 103 LYS A CA 1
ATOM 798 C C . LYS A 1 103 ? 43.678 -7.902 -79.688 1.00 38.28 103 LYS A C 1
ATOM 800 O O . LYS A 1 103 ? 43.113 -8.717 -80.417 1.00 38.28 103 LYS A O 1
ATOM 805 N N . ARG A 1 104 ? 44.777 -7.239 -80.064 1.00 48.25 104 ARG A N 1
ATOM 806 C CA . ARG A 1 104 ? 45.651 -7.740 -81.123 1.00 48.25 104 ARG A CA 1
ATOM 807 C C . ARG A 1 104 ? 46.157 -9.078 -80.611 1.00 48.25 104 ARG A C 1
ATOM 809 O O . ARG A 1 104 ? 46.927 -9.155 -79.659 1.00 48.25 104 ARG A O 1
ATOM 816 N N . GLU A 1 105 ? 45.603 -10.141 -81.176 1.00 37.50 105 GLU A N 1
ATOM 817 C CA . GLU A 1 105 ? 46.045 -11.501 -80.929 1.00 37.50 105 GLU A CA 1
ATOM 818 C C . GLU A 1 105 ? 47.519 -11.576 -81.340 1.00 37.50 105 GLU A C 1
ATOM 820 O O . GLU A 1 105 ? 47.844 -11.549 -82.528 1.00 37.50 105 GLU A O 1
ATOM 825 N N . VAL A 1 106 ? 48.419 -11.611 -80.353 1.00 44.06 106 VAL A N 1
ATOM 826 C CA . VAL A 1 106 ? 49.838 -11.886 -80.581 1.00 44.06 106 VAL A CA 1
ATOM 827 C C . VAL A 1 106 ? 49.920 -13.323 -81.079 1.00 44.06 106 VAL A C 1
ATOM 829 O O . VAL A 1 106 ? 49.927 -14.278 -80.300 1.00 44.06 106 VAL A O 1
ATOM 832 N N . ARG A 1 107 ? 49.924 -13.495 -82.402 1.00 45.38 107 ARG A N 1
ATOM 833 C CA . ARG A 1 107 ? 50.239 -14.781 -83.016 1.00 45.38 107 ARG A CA 1
ATOM 834 C C . ARG A 1 107 ? 51.731 -14.988 -82.874 1.00 45.38 107 ARG A C 1
ATOM 836 O O . ARG A 1 107 ? 52.520 -14.401 -83.608 1.00 45.38 107 ARG A O 1
ATOM 843 N N . PHE A 1 108 ? 52.109 -15.820 -81.914 1.00 43.34 108 PHE A N 1
ATOM 844 C CA . PHE A 1 108 ? 53.458 -16.355 -81.849 1.00 43.34 108 PHE A CA 1
ATOM 845 C C . PHE A 1 108 ? 53.792 -16.988 -83.204 1.00 43.34 108 PHE A C 1
ATOM 847 O O . PHE A 1 108 ? 53.029 -17.812 -83.711 1.00 43.34 108 PHE A O 1
ATOM 854 N N . LEU A 1 109 ? 54.912 -16.576 -83.804 1.00 49.66 109 LEU A N 1
ATOM 855 C CA . LEU A 1 109 ? 55.466 -17.252 -84.969 1.00 49.66 109 LEU A CA 1
ATOM 856 C C . LEU A 1 109 ? 55.726 -18.705 -84.546 1.00 49.66 109 LEU A C 1
ATOM 858 O O . LEU A 1 109 ? 56.573 -18.956 -83.687 1.00 49.66 109 LEU A O 1
ATOM 862 N N . GLU A 1 110 ? 54.974 -19.657 -85.096 1.00 43.28 110 GLU A N 1
ATOM 863 C CA . GLU A 1 110 ? 55.278 -21.073 -84.922 1.00 43.28 110 GLU A CA 1
ATOM 864 C C . GLU A 1 110 ? 56.665 -21.294 -85.538 1.00 43.28 110 GLU A C 1
ATOM 866 O O . GLU A 1 110 ? 56.845 -21.210 -86.753 1.00 43.28 110 GLU A O 1
ATOM 871 N N . LEU A 1 111 ? 57.682 -21.456 -84.685 1.00 38.78 111 LEU A N 1
ATOM 872 C CA . LEU A 1 111 ? 59.057 -21.709 -85.101 1.00 38.78 111 LEU A CA 1
ATOM 873 C C . LEU A 1 111 ? 59.093 -23.059 -85.819 1.00 38.78 111 LEU A C 1
ATOM 875 O O . LEU A 1 111 ? 59.283 -24.109 -85.202 1.00 38.78 111 LEU A O 1
ATOM 879 N N . GLN A 1 112 ? 58.910 -23.039 -87.139 1.00 38.53 112 GLN A N 1
ATOM 880 C CA . GLN A 1 112 ? 59.150 -24.196 -87.981 1.00 38.53 112 GLN A CA 1
ATOM 881 C C . GLN A 1 112 ? 60.635 -24.553 -87.845 1.00 38.53 112 GLN A C 1
ATOM 883 O O . GLN A 1 112 ? 61.516 -23.787 -88.238 1.00 38.53 112 GLN A O 1
ATOM 888 N N . LYS A 1 113 ? 60.900 -25.700 -87.206 1.00 32.97 113 LYS A N 1
ATOM 889 C CA . LYS A 1 113 ? 62.230 -26.292 -87.012 1.00 32.97 113 LYS A CA 1
ATOM 890 C C . LYS A 1 113 ? 63.082 -26.108 -88.266 1.00 32.97 113 LYS A C 1
ATOM 892 O O . LYS A 1 113 ? 62.764 -26.663 -89.315 1.00 32.97 113 LYS A O 1
ATOM 897 N N . ILE A 1 114 ? 64.217 -25.428 -88.119 1.00 36.47 114 ILE A N 1
ATOM 898 C CA . ILE A 1 114 ? 65.308 -25.453 -89.094 1.00 36.47 114 ILE A CA 1
ATOM 899 C C . ILE A 1 114 ? 65.999 -26.818 -88.954 1.00 36.47 114 ILE A C 1
ATOM 901 O O . ILE A 1 114 ? 67.070 -26.951 -88.370 1.00 36.47 114 ILE A O 1
ATOM 905 N N . ALA A 1 115 ? 65.318 -27.865 -89.409 1.00 25.72 115 ALA A N 1
ATOM 906 C CA . ALA A 1 115 ? 65.904 -29.158 -89.695 1.00 25.72 115 ALA A CA 1
ATOM 907 C C . ALA A 1 115 ? 65.845 -29.328 -91.211 1.00 25.72 115 ALA A C 1
ATOM 909 O O . ALA A 1 115 ? 64.787 -29.212 -91.825 1.00 25.72 115 ALA A O 1
ATOM 910 N N . SER A 1 116 ? 67.021 -29.539 -91.787 1.00 35.34 116 SER A N 1
ATOM 911 C CA . SER A 1 116 ? 67.304 -29.799 -93.190 1.00 35.34 116 SER A CA 1
ATOM 912 C C . SER A 1 116 ? 66.167 -30.478 -93.955 1.00 35.34 116 SER A C 1
ATOM 914 O O . SER A 1 116 ? 65.684 -31.537 -93.568 1.00 35.34 116 SER A O 1
ATOM 916 N N . SER A 1 117 ? 65.823 -29.916 -95.110 1.00 29.42 117 SER A N 1
ATOM 917 C CA . SER A 1 117 ? 65.167 -30.647 -96.195 1.00 29.42 117 SER A CA 1
ATOM 918 C C . SER A 1 117 ? 65.952 -30.403 -97.476 1.00 29.42 117 SER A C 1
ATOM 920 O O . SER A 1 117 ? 65.583 -29.604 -98.329 1.00 29.42 117 SER A O 1
ATOM 922 N N . SER A 1 118 ? 67.084 -31.098 -97.575 1.00 35.53 118 SER A N 1
ATOM 923 C CA . SER A 1 118 ? 67.598 -31.554 -98.860 1.00 35.53 118 SER A CA 1
ATOM 924 C C . SER A 1 118 ? 66.571 -32.531 -99.435 1.00 35.53 118 SER A C 1
ATOM 926 O O . SER A 1 118 ? 66.372 -33.603 -98.868 1.00 35.53 118 SER A O 1
ATOM 928 N N . SER A 1 119 ? 65.936 -32.196 -100.555 1.00 30.80 119 SER A N 1
ATOM 929 C CA . SER A 1 119 ? 65.233 -33.183 -101.378 1.00 30.80 119 SER A CA 1
ATOM 930 C C . SER A 1 119 ? 65.244 -32.767 -102.847 1.00 30.80 119 SER A C 1
ATOM 932 O O . SER A 1 119 ? 64.585 -31.803 -103.224 1.00 30.80 119 SER A O 1
ATOM 934 N N . SER A 1 120 ? 65.960 -33.575 -103.644 1.00 30.53 120 SER A N 1
ATOM 935 C CA . SER A 1 120 ? 65.903 -33.750 -105.111 1.00 30.53 120 SER A CA 1
ATOM 936 C C . SER A 1 120 ? 66.334 -32.550 -105.976 1.00 30.53 120 SER A C 1
ATOM 938 O O . SER A 1 120 ? 65.740 -31.489 -105.910 1.00 30.53 120 SER A O 1
ATOM 940 N N . SER A 1 121 ? 67.335 -32.631 -106.855 1.00 27.78 121 SER A N 1
ATOM 941 C CA . SER A 1 121 ? 67.579 -33.726 -107.798 1.00 27.78 121 SER A CA 1
ATOM 942 C C . SER A 1 121 ? 69.039 -33.774 -108.258 1.00 27.78 121 SER A C 1
ATOM 944 O O . SER A 1 121 ? 69.529 -32.843 -108.891 1.00 27.78 121 SER A O 1
ATOM 946 N N . ALA A 1 122 ? 69.700 -34.904 -108.014 1.00 31.95 122 ALA A N 1
ATOM 947 C CA . ALA A 1 122 ? 70.750 -35.401 -108.891 1.00 31.95 122 ALA A CA 1
ATOM 948 C C . ALA A 1 122 ? 70.118 -36.482 -109.783 1.00 31.95 122 ALA A C 1
ATOM 950 O O . ALA A 1 122 ? 69.439 -37.372 -109.275 1.00 31.95 122 ALA A O 1
ATOM 951 N N . ASN A 1 123 ? 70.390 -36.387 -111.086 1.00 35.22 123 ASN A N 1
ATOM 952 C CA . ASN A 1 123 ? 70.141 -37.367 -112.151 1.00 35.22 123 ASN A CA 1
ATOM 953 C C . ASN A 1 123 ? 68.701 -37.493 -112.685 1.00 35.22 123 ASN A C 1
ATOM 955 O O . ASN A 1 123 ? 67.951 -38.379 -112.294 1.00 35.22 123 ASN A O 1
ATOM 959 N N . ASN A 1 124 ? 68.371 -36.701 -113.710 1.00 30.66 124 ASN A N 1
ATOM 960 C CA . ASN A 1 124 ? 68.078 -37.277 -115.027 1.00 30.66 124 ASN A CA 1
ATOM 961 C C . ASN A 1 124 ? 68.076 -36.200 -116.116 1.00 30.66 124 ASN A C 1
ATOM 963 O O . ASN A 1 124 ? 67.591 -35.090 -115.926 1.00 30.66 124 ASN A O 1
ATOM 967 N N . ALA A 1 125 ? 68.653 -36.558 -117.259 1.00 41.62 125 ALA A N 1
ATOM 968 C CA . ALA A 1 125 ? 68.640 -35.787 -118.486 1.00 41.62 125 ALA A CA 1
ATOM 969 C C . ALA A 1 125 ? 67.194 -35.500 -118.919 1.00 41.62 125 ALA A C 1
ATOM 971 O O . ALA A 1 125 ? 66.507 -36.423 -119.335 1.00 41.62 125 ALA A O 1
ATOM 972 N N . LEU A 1 126 ? 66.757 -34.247 -118.760 1.00 34.62 126 LEU A N 1
ATOM 973 C CA . LEU A 1 126 ? 65.668 -33.514 -119.432 1.00 34.62 126 LEU A CA 1
ATOM 974 C C . LEU A 1 126 ? 65.615 -32.116 -118.771 1.00 34.62 126 LEU A C 1
ATOM 976 O O . LEU A 1 126 ? 65.911 -32.006 -117.581 1.00 34.62 126 LEU A O 1
ATOM 980 N N . PRO A 1 127 ? 65.330 -31.030 -119.509 1.00 40.62 127 PRO A N 1
ATOM 981 C CA . PRO A 1 127 ? 65.489 -29.675 -118.992 1.00 40.62 127 PRO A CA 1
ATOM 982 C C . PRO A 1 127 ? 64.474 -29.429 -117.868 1.00 40.62 127 PRO A C 1
ATOM 984 O O . PRO A 1 127 ? 63.269 -29.551 -118.082 1.00 40.62 127 PRO A O 1
ATOM 987 N N . GLY A 1 128 ? 64.957 -29.104 -116.664 1.00 42.66 128 GLY A N 1
ATOM 988 C CA . GLY A 1 128 ? 64.094 -28.573 -115.609 1.00 42.66 128 GLY A CA 1
ATOM 989 C C . GLY A 1 128 ? 63.363 -27.323 -116.116 1.00 42.66 128 GLY A C 1
ATOM 990 O O . GLY A 1 128 ? 63.880 -26.654 -117.019 1.00 42.66 128 GLY A O 1
ATOM 991 N N . PRO A 1 129 ? 62.165 -27.007 -115.587 1.00 51.03 129 PRO A N 1
ATOM 992 C CA . PRO A 1 129 ? 61.491 -25.767 -115.948 1.00 51.03 129 PRO A CA 1
ATOM 993 C C . PRO A 1 129 ? 62.478 -24.609 -115.738 1.00 51.03 129 PRO A C 1
ATOM 995 O O . PRO A 1 129 ? 63.235 -24.647 -114.762 1.00 51.03 129 PRO A O 1
ATOM 998 N N . PRO A 1 130 ? 62.550 -23.643 -116.670 1.00 53.69 130 PRO A N 1
ATOM 999 C CA . PRO A 1 130 ? 63.533 -22.570 -116.586 1.00 53.69 130 PRO A CA 1
ATOM 1000 C C . PRO A 1 130 ? 63.426 -21.904 -115.213 1.00 53.69 130 PRO A C 1
ATOM 1002 O O . PRO A 1 130 ? 62.312 -21.686 -114.727 1.00 53.69 130 PRO A O 1
ATOM 1005 N N . SER A 1 131 ? 64.567 -21.627 -114.570 1.00 61.53 131 SER A N 1
ATOM 1006 C CA . SER A 1 131 ? 64.578 -20.833 -113.341 1.00 61.53 131 SER A CA 1
ATOM 1007 C C . SER A 1 131 ? 63.766 -19.565 -113.596 1.00 61.53 131 SER A C 1
ATOM 1009 O O . SER A 1 131 ? 63.949 -18.897 -114.617 1.00 61.53 131 SER A O 1
ATOM 1011 N N . SER A 1 132 ? 62.783 -19.293 -112.732 1.00 74.00 132 SER A N 1
ATOM 1012 C CA . SER A 1 132 ? 61.957 -18.097 -112.881 1.00 74.00 132 SER A CA 1
ATOM 1013 C C . SER A 1 132 ? 62.877 -16.883 -112.743 1.00 74.00 132 SER A C 1
ATOM 1015 O O . SER A 1 132 ? 63.508 -16.738 -111.690 1.00 74.0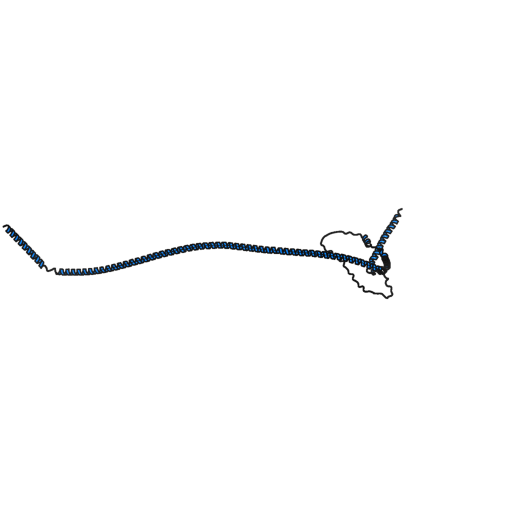0 132 SER A O 1
ATOM 1017 N N . PRO A 1 133 ? 62.956 -15.994 -113.748 1.00 77.88 133 PRO A N 1
ATOM 1018 C CA . PRO A 1 133 ? 63.806 -14.806 -113.691 1.00 77.88 133 PRO A CA 1
ATOM 1019 C C . PRO A 1 133 ? 63.526 -13.941 -112.454 1.00 77.88 133 PRO A C 1
ATOM 1021 O O . PRO A 1 133 ? 64.433 -13.325 -111.898 1.00 77.88 133 PRO A O 1
ATOM 1024 N N . MET A 1 134 ? 62.270 -13.929 -111.990 1.00 81.25 134 MET A N 1
ATOM 1025 C CA . MET A 1 134 ? 61.855 -13.242 -110.767 1.00 81.25 134 MET A CA 1
ATOM 1026 C C . MET A 1 134 ? 62.380 -13.943 -109.506 1.00 81.25 134 MET A C 1
ATOM 1028 O O . MET A 1 134 ? 62.866 -13.289 -108.582 1.00 81.25 134 MET A O 1
ATOM 1032 N N . GLY A 1 135 ? 62.337 -15.278 -109.488 1.00 80.06 135 GLY A N 1
ATOM 1033 C CA . GLY A 1 135 ? 62.905 -16.092 -108.414 1.00 80.06 135 GLY A CA 1
ATOM 1034 C C . GLY A 1 135 ? 64.410 -15.876 -108.249 1.00 80.06 135 GLY A C 1
ATOM 1035 O O . GLY A 1 135 ? 64.877 -15.734 -107.122 1.00 80.06 135 GLY A O 1
ATOM 1036 N N . ASP A 1 136 ? 65.153 -15.752 -109.351 1.00 81.38 136 ASP A N 1
ATOM 1037 C CA . ASP A 1 136 ? 66.604 -15.524 -109.331 1.00 81.38 136 ASP A CA 1
ATOM 1038 C C . ASP A 1 136 ? 66.970 -14.162 -108.702 1.00 81.38 136 ASP A C 1
ATOM 1040 O O . ASP A 1 136 ? 67.896 -14.064 -107.888 1.00 81.38 136 ASP A O 1
ATOM 1044 N N . VAL A 1 137 ? 66.200 -13.107 -108.996 1.00 81.94 137 VAL A N 1
ATOM 1045 C CA . VAL A 1 137 ? 66.372 -11.789 -108.357 1.00 81.94 137 VAL A CA 1
ATOM 1046 C C . VAL A 1 137 ? 66.037 -11.855 -106.862 1.00 81.94 137 VAL A C 1
ATOM 1048 O O . VAL A 1 137 ? 66.803 -11.349 -106.040 1.00 81.94 137 VAL A O 1
ATOM 1051 N N . MET A 1 138 ? 64.951 -12.535 -106.479 1.00 82.50 138 MET A N 1
ATOM 1052 C CA . MET A 1 138 ? 64.557 -12.677 -105.068 1.00 82.50 138 MET A CA 1
ATOM 1053 C C . MET A 1 138 ? 65.506 -13.559 -104.247 1.00 82.50 138 MET A C 1
ATOM 1055 O O . MET A 1 138 ? 65.668 -13.352 -103.043 1.00 82.50 138 MET A O 1
ATOM 1059 N N . GLN A 1 139 ? 66.155 -14.532 -104.885 1.00 80.44 139 GLN A N 1
ATOM 1060 C CA . GLN A 1 139 ? 67.140 -15.407 -104.253 1.00 80.44 139 GLN A CA 1
ATOM 1061 C C . GLN A 1 139 ? 68.527 -14.748 -104.147 1.00 80.44 139 GLN A C 1
ATOM 1063 O O . GLN A 1 139 ? 69.434 -15.300 -103.523 1.00 80.44 139 GLN A O 1
ATOM 1068 N N . THR A 1 140 ? 68.708 -13.551 -104.715 1.00 83.25 140 THR A N 1
ATOM 1069 C CA . THR A 1 140 ? 69.967 -12.810 -104.612 1.00 83.25 140 THR A CA 1
ATOM 1070 C C . THR A 1 140 ? 70.223 -12.402 -103.148 1.00 83.25 140 THR A C 1
ATOM 1072 O O . THR A 1 140 ? 69.326 -11.846 -102.505 1.00 83.25 140 THR A O 1
ATOM 1075 N N . PRO A 1 141 ? 71.442 -12.591 -102.596 1.00 84.38 141 PRO A N 1
ATOM 1076 C CA . PRO A 1 141 ? 71.739 -12.284 -101.190 1.00 84.38 141 PRO A CA 1
ATOM 1077 C C . PRO A 1 141 ? 71.399 -10.848 -100.764 1.00 84.38 141 PRO A C 1
ATOM 1079 O O . PRO A 1 141 ? 70.976 -10.613 -99.633 1.00 84.38 141 PRO A O 1
ATOM 1082 N N . GLN A 1 142 ? 71.546 -9.883 -101.676 1.00 83.50 142 GLN A N 1
ATOM 1083 C CA . GLN A 1 142 ? 71.199 -8.479 -101.439 1.00 83.50 142 GLN A CA 1
ATOM 1084 C C . GLN A 1 142 ? 69.695 -8.291 -101.187 1.00 83.50 142 GLN A C 1
ATOM 1086 O O . GLN A 1 142 ? 69.314 -7.590 -100.248 1.00 83.50 142 GLN A O 1
ATOM 1091 N N . PHE A 1 143 ? 68.847 -8.955 -101.978 1.00 85.19 143 PHE A N 1
ATOM 1092 C CA . PHE A 1 143 ? 67.393 -8.903 -101.830 1.00 85.19 143 PHE A CA 1
ATOM 1093 C C . PHE A 1 143 ? 66.948 -9.524 -100.502 1.00 85.19 143 PHE A C 1
ATOM 1095 O O . PHE A 1 143 ? 66.219 -8.905 -99.726 1.00 85.19 143 PHE A O 1
ATOM 1102 N N . GLN A 1 144 ? 67.455 -10.720 -100.192 1.00 86.88 144 GLN A N 1
ATOM 1103 C CA . GLN A 1 144 ? 67.125 -11.430 -98.955 1.00 86.88 144 GLN A CA 1
ATOM 1104 C C . GLN A 1 144 ? 67.565 -10.654 -97.707 1.00 86.88 144 GLN A C 1
ATOM 1106 O O . GLN A 1 144 ? 66.790 -10.520 -96.758 1.00 86.88 144 GLN A O 1
ATOM 1111 N N . LEU A 1 145 ? 68.773 -10.080 -97.711 1.00 86.44 145 LEU A N 1
ATOM 1112 C CA . LEU A 1 145 ? 69.270 -9.279 -96.592 1.00 86.44 145 LEU A CA 1
ATOM 1113 C C . LEU A 1 145 ? 68.420 -8.024 -96.366 1.00 86.44 145 LEU A C 1
ATOM 1115 O O . LEU A 1 145 ? 68.105 -7.700 -95.221 1.00 86.44 145 LEU A O 1
ATOM 1119 N N . ARG A 1 146 ? 68.030 -7.318 -97.434 1.00 84.75 146 ARG A N 1
ATOM 1120 C CA . ARG A 1 146 ? 67.147 -6.146 -97.324 1.00 84.75 146 ARG A CA 1
ATOM 1121 C C . ARG A 1 146 ? 65.780 -6.525 -96.766 1.00 84.75 146 ARG A C 1
ATOM 1123 O O . ARG A 1 146 ? 65.280 -5.850 -95.867 1.00 84.75 146 ARG A O 1
ATOM 1130 N N . ARG A 1 147 ? 65.198 -7.627 -97.244 1.00 86.44 147 ARG A N 1
ATOM 1131 C CA . ARG A 1 147 ? 63.917 -8.136 -96.744 1.00 86.44 147 ARG A CA 1
ATOM 1132 C C . ARG A 1 147 ? 63.980 -8.430 -95.245 1.00 86.44 147 ARG A C 1
ATOM 1134 O O . ARG A 1 147 ? 63.121 -7.963 -94.501 1.00 86.44 147 ARG A O 1
ATOM 1141 N N . LEU A 1 148 ? 65.025 -9.123 -94.794 1.00 88.38 148 LEU A N 1
ATOM 1142 C CA . LEU A 1 148 ? 65.239 -9.411 -93.373 1.00 88.38 148 LEU A CA 1
ATOM 1143 C C . LEU A 1 148 ? 65.448 -8.138 -92.543 1.00 88.38 148 LEU A C 1
ATOM 1145 O O . LEU A 1 148 ? 64.884 -8.021 -91.460 1.00 88.38 148 LEU A O 1
ATOM 1149 N N . LYS A 1 149 ? 66.213 -7.158 -93.044 1.00 87.44 149 LYS A N 1
ATOM 1150 C CA . LYS A 1 149 ? 66.397 -5.862 -92.366 1.00 87.44 149 LYS A CA 1
ATOM 1151 C C . LYS A 1 149 ? 65.074 -5.119 -92.179 1.00 87.44 149 LYS A C 1
ATOM 1153 O O . LYS A 1 149 ? 64.833 -4.595 -91.096 1.00 87.44 149 LYS A O 1
ATOM 1158 N N . LYS A 1 150 ? 64.212 -5.110 -93.202 1.00 86.69 150 LYS A N 1
ATOM 1159 C CA . LYS A 1 150 ? 62.881 -4.491 -93.135 1.00 86.69 150 LYS A CA 1
ATOM 1160 C C . LYS A 1 150 ? 61.977 -5.194 -92.119 1.00 86.69 150 LYS A C 1
ATOM 1162 O O . LYS A 1 150 ? 61.358 -4.523 -91.305 1.00 86.69 150 LYS A O 1
ATOM 1167 N N . GLN A 1 151 ? 61.960 -6.529 -92.119 1.00 87.38 151 GLN A N 1
ATOM 1168 C CA . GLN A 1 151 ? 61.219 -7.320 -91.126 1.00 87.38 151 GLN A CA 1
ATOM 1169 C C . GLN A 1 151 ? 61.731 -7.081 -89.698 1.00 87.38 151 GLN A C 1
ATOM 1171 O O . GLN A 1 151 ? 60.945 -6.935 -88.771 1.00 87.38 151 GLN A O 1
ATOM 1176 N N . LEU A 1 152 ? 63.049 -6.985 -89.510 1.00 90.25 152 LEU A N 1
ATOM 1177 C CA . LEU A 1 152 ? 63.633 -6.686 -88.204 1.00 90.25 152 LEU A CA 1
ATOM 1178 C C . LEU A 1 152 ? 63.264 -5.278 -87.713 1.00 90.25 152 LEU A C 1
ATOM 1180 O O . LEU A 1 152 ? 63.080 -5.089 -86.515 1.00 90.25 152 LEU A O 1
ATOM 1184 N N . ALA A 1 153 ? 63.173 -4.297 -88.614 1.00 89.31 153 ALA A N 1
ATOM 1185 C CA . ALA A 1 153 ? 62.731 -2.949 -88.269 1.00 89.31 153 ALA A CA 1
ATOM 1186 C C . ALA A 1 153 ? 61.264 -2.940 -87.809 1.00 89.31 153 ALA A C 1
ATOM 1188 O O . ALA A 1 153 ? 60.990 -2.418 -86.733 1.00 89.31 153 ALA A O 1
ATOM 1189 N N . SER A 1 154 ? 60.360 -3.601 -88.543 1.00 87.25 154 SER A N 1
ATOM 1190 C CA . SER A 1 154 ? 58.947 -3.700 -88.147 1.00 87.25 154 SER A CA 1
ATOM 1191 C C . SER A 1 154 ? 58.743 -4.477 -86.844 1.00 87.25 154 SER A C 1
ATOM 1193 O O . SER A 1 154 ? 57.905 -4.114 -86.032 1.00 87.25 154 SER A O 1
ATOM 1195 N N . GLU A 1 155 ? 59.525 -5.533 -86.594 1.00 89.69 155 GLU A N 1
ATOM 1196 C CA . GLU A 1 155 ? 59.455 -6.266 -85.320 1.00 89.69 155 GLU A CA 1
ATOM 1197 C C . GLU A 1 155 ? 59.970 -5.437 -84.133 1.00 89.69 155 GLU A C 1
ATOM 1199 O O . GLU A 1 155 ? 59.454 -5.559 -83.023 1.00 89.69 155 GLU A O 1
ATOM 1204 N N . ARG A 1 156 ? 60.973 -4.573 -84.345 1.00 94.69 156 ARG A N 1
ATOM 1205 C CA . ARG A 1 156 ? 61.427 -3.626 -83.312 1.00 94.69 156 ARG A CA 1
ATOM 1206 C C . ARG A 1 156 ? 60.350 -2.598 -82.994 1.00 94.69 156 ARG A C 1
ATOM 1208 O O . ARG A 1 156 ? 60.094 -2.373 -81.821 1.00 94.69 156 ARG A O 1
ATOM 1215 N N . GLU A 1 157 ? 59.709 -2.042 -84.016 1.00 92.31 157 GLU A N 1
ATOM 1216 C CA . GLU A 1 157 ? 58.585 -1.117 -83.854 1.00 92.31 157 GLU A CA 1
ATOM 1217 C C . GLU A 1 157 ? 57.426 -1.779 -83.093 1.00 92.31 157 GLU A C 1
ATOM 1219 O O . GLU A 1 157 ? 57.001 -1.255 -82.069 1.00 92.31 157 GLU A O 1
ATOM 1224 N N . ASN A 1 158 ? 57.019 -2.995 -83.478 1.00 93.19 158 ASN A N 1
ATOM 1225 C CA . ASN A 1 158 ? 55.999 -3.768 -82.756 1.00 93.19 158 ASN A CA 1
ATOM 1226 C C . ASN A 1 158 ? 56.373 -4.017 -81.286 1.00 93.19 158 ASN A C 1
ATOM 1228 O O . ASN A 1 158 ? 55.525 -3.945 -80.399 1.00 93.19 158 ASN A O 1
ATOM 1232 N N . ARG A 1 159 ? 57.639 -4.350 -81.009 1.00 95.81 159 ARG A N 1
ATOM 1233 C CA . ARG A 1 159 ? 58.120 -4.537 -79.635 1.00 95.81 159 ARG A CA 1
ATOM 1234 C C . ARG A 1 159 ? 58.014 -3.237 -78.841 1.00 95.81 159 ARG A C 1
ATOM 1236 O O . ARG A 1 159 ? 57.585 -3.284 -77.694 1.00 95.81 159 ARG A O 1
ATOM 1243 N N . ASP A 1 160 ? 58.413 -2.118 -79.435 1.00 95.38 160 ASP A N 1
ATOM 1244 C CA . ASP A 1 160 ? 58.380 -0.812 -78.782 1.00 95.38 160 ASP A CA 1
ATOM 1245 C C . ASP A 1 160 ? 56.920 -0.371 -78.528 1.00 95.38 160 ASP A C 1
ATOM 1247 O O . ASP A 1 160 ? 56.612 0.096 -77.431 1.00 95.38 160 ASP A O 1
ATOM 1251 N N . GLU A 1 161 ? 55.993 -0.624 -79.464 1.00 95.50 161 GLU A N 1
ATOM 1252 C CA . GLU A 1 161 ? 54.541 -0.450 -79.260 1.00 95.50 161 GLU A CA 1
ATOM 1253 C C . GLU A 1 161 ? 54.032 -1.288 -78.075 1.00 95.50 161 GLU A C 1
ATOM 1255 O O . GLU A 1 161 ? 53.387 -0.764 -77.164 1.00 95.50 161 GLU A O 1
ATOM 1260 N N . LEU A 1 162 ? 54.368 -2.582 -78.038 1.00 94.50 162 LEU A N 1
ATOM 1261 C CA . LEU A 1 162 ? 53.974 -3.477 -76.946 1.00 94.50 162 LEU A CA 1
ATOM 1262 C C . LEU A 1 162 ? 54.580 -3.062 -75.600 1.00 94.50 162 LEU A C 1
ATOM 1264 O O . LEU A 1 162 ? 53.947 -3.239 -74.559 1.00 94.50 162 LEU A O 1
ATOM 1268 N N . GLU A 1 163 ? 55.798 -2.518 -75.587 1.00 95.69 163 GLU A N 1
ATOM 1269 C CA . GLU A 1 163 ? 56.433 -2.008 -74.372 1.00 95.69 163 GLU A CA 1
ATOM 1270 C C . GLU A 1 163 ? 55.676 -0.793 -73.815 1.00 95.69 163 GLU A C 1
ATOM 1272 O O . GLU A 1 163 ? 55.449 -0.714 -72.601 1.00 95.69 163 GLU A O 1
ATOM 1277 N N . VAL A 1 164 ? 55.208 0.101 -74.692 1.00 96.00 164 VAL A N 1
ATOM 1278 C CA . VAL A 1 164 ? 54.348 1.233 -74.319 1.00 96.00 164 VAL A CA 1
ATOM 1279 C C . VAL A 1 164 ? 53.000 0.746 -73.784 1.00 96.00 164 VAL A C 1
ATOM 1281 O O . VAL A 1 164 ? 52.626 1.123 -72.671 1.00 96.00 164 VAL A O 1
ATOM 1284 N N . GLU A 1 165 ? 52.307 -0.150 -74.494 1.00 95.56 165 GLU A N 1
ATOM 1285 C CA . GLU A 1 165 ? 51.022 -0.712 -74.043 1.00 95.56 165 GLU A CA 1
ATOM 1286 C C . GLU A 1 165 ? 51.149 -1.423 -72.687 1.00 95.56 165 GLU A C 1
ATOM 1288 O O . GLU A 1 165 ? 50.270 -1.337 -71.823 1.00 95.56 165 GLU A O 1
ATOM 1293 N N . LEU A 1 166 ? 52.254 -2.135 -72.457 1.00 96.69 166 LEU A N 1
ATOM 1294 C CA . LEU A 1 166 ? 52.513 -2.814 -71.192 1.00 96.69 166 LEU A CA 1
ATOM 1295 C C . LEU A 1 166 ? 52.749 -1.800 -70.063 1.00 96.69 166 LEU A C 1
ATOM 1297 O O . LEU A 1 166 ? 52.228 -1.976 -68.957 1.00 96.69 166 LEU A O 1
ATOM 1301 N N . ALA A 1 167 ? 53.494 -0.723 -70.324 1.00 97.31 167 ALA A N 1
ATOM 1302 C CA . ALA A 1 167 ? 53.695 0.357 -69.362 1.00 97.31 167 ALA A CA 1
ATOM 1303 C C . ALA A 1 167 ? 52.377 1.068 -69.005 1.00 97.31 167 ALA A C 1
ATOM 1305 O O . ALA A 1 167 ? 52.135 1.356 -67.830 1.00 97.31 167 ALA A O 1
ATOM 1306 N N . GLU A 1 168 ? 51.504 1.307 -69.983 1.00 96.69 168 GLU A N 1
ATOM 1307 C CA . GLU A 1 168 ? 50.170 1.875 -69.767 1.00 96.69 168 GLU A CA 1
ATOM 1308 C C . GLU A 1 168 ? 49.264 0.933 -68.967 1.00 96.69 168 GLU A C 1
ATOM 1310 O O . GLU A 1 168 ? 48.652 1.356 -67.985 1.00 96.69 168 GLU A O 1
ATOM 1315 N N . ASN A 1 169 ? 49.251 -0.363 -69.294 1.00 96.94 169 ASN A N 1
ATOM 1316 C CA . ASN A 1 169 ? 48.502 -1.366 -68.533 1.00 96.94 169 ASN A CA 1
ATOM 1317 C C . ASN A 1 169 ? 48.973 -1.457 -67.077 1.00 96.94 169 ASN A C 1
ATOM 1319 O O . ASN A 1 169 ? 48.146 -1.528 -66.170 1.00 96.94 169 ASN A O 1
ATOM 1323 N N . ARG A 1 170 ? 50.288 -1.402 -66.821 1.00 97.06 170 ARG A N 1
ATOM 1324 C CA . ARG A 1 170 ? 50.821 -1.356 -65.449 1.00 97.06 170 ARG A CA 1
ATOM 1325 C C . ARG A 1 170 ? 50.303 -0.136 -64.686 1.00 97.06 170 ARG A C 1
ATOM 1327 O O . ARG A 1 170 ? 49.881 -0.286 -63.543 1.00 97.06 170 ARG A O 1
ATOM 1334 N N . LYS A 1 171 ? 50.284 1.047 -65.311 1.00 97.69 171 LYS A N 1
ATOM 1335 C CA . LYS A 1 171 ? 49.717 2.261 -64.697 1.00 97.69 171 LYS A CA 1
ATOM 1336 C C . LYS A 1 171 ? 48.233 2.083 -64.377 1.00 97.69 171 LYS A C 1
ATOM 1338 O O . LYS A 1 171 ? 47.819 2.362 -63.253 1.00 97.69 171 LYS A O 1
ATOM 1343 N N . LEU A 1 172 ? 47.456 1.553 -65.321 1.00 97.75 172 LEU A N 1
ATOM 1344 C CA . LEU A 1 172 ? 46.028 1.312 -65.124 1.00 97.75 172 LEU A CA 1
ATOM 1345 C C . LEU A 1 172 ? 45.766 0.330 -63.972 1.00 97.75 172 LEU A C 1
ATOM 1347 O O . LEU A 1 172 ? 44.880 0.570 -63.155 1.00 97.75 172 LEU A O 1
ATOM 1351 N N . VAL A 1 173 ? 46.555 -0.743 -63.860 1.00 97.56 173 VAL A N 1
ATOM 1352 C CA . VAL A 1 173 ? 46.462 -1.689 -62.735 1.00 97.56 173 VAL A CA 1
ATOM 1353 C C . VAL A 1 173 ? 46.710 -0.976 -61.407 1.00 97.56 173 VAL A C 1
ATOM 1355 O O . VAL A 1 173 ? 45.877 -1.085 -60.510 1.00 97.56 173 VAL A O 1
ATOM 1358 N N . THR A 1 174 ? 47.773 -0.173 -61.301 1.00 97.06 174 THR A N 1
ATOM 1359 C CA . THR A 1 174 ? 48.062 0.567 -60.060 1.00 97.06 174 THR A CA 1
ATOM 1360 C C . THR A 1 174 ? 46.960 1.567 -59.691 1.00 97.06 174 THR A C 1
ATOM 1362 O O . THR A 1 174 ? 46.629 1.725 -58.517 1.00 97.06 174 THR A O 1
ATOM 1365 N N . GLU A 1 175 ? 46.328 2.207 -60.679 1.00 97.50 175 GLU A N 1
ATOM 1366 C CA . GLU A 1 175 ? 45.188 3.099 -60.451 1.00 97.50 175 GLU A CA 1
ATOM 1367 C C . GLU A 1 175 ? 43.963 2.330 -59.932 1.00 97.50 175 GLU A C 1
ATOM 1369 O O . GLU A 1 175 ? 43.306 2.759 -58.979 1.00 97.50 175 GLU A O 1
ATOM 1374 N N . LYS A 1 176 ? 43.668 1.160 -60.512 1.00 97.62 176 LYS A N 1
ATOM 1375 C CA . LYS A 1 176 ? 42.570 0.302 -60.048 1.00 97.62 176 LYS A CA 1
ATOM 1376 C C . LYS A 1 176 ? 42.820 -0.254 -58.649 1.00 97.62 176 LYS A C 1
ATOM 1378 O O . LYS A 1 176 ? 41.891 -0.274 -57.846 1.00 97.62 176 LYS A O 1
ATOM 1383 N N . GLU A 1 177 ? 44.049 -0.637 -58.320 1.00 97.62 177 GLU A N 1
ATOM 1384 C CA . GLU A 1 177 ? 44.433 -1.065 -56.968 1.00 97.62 177 GLU A CA 1
ATOM 1385 C C . GLU A 1 177 ? 44.241 0.058 -55.937 1.00 97.62 177 GLU A C 1
ATOM 1387 O O . GLU A 1 177 ? 43.704 -0.175 -54.847 1.00 97.62 177 GLU A O 1
ATOM 1392 N N . ALA A 1 178 ? 44.589 1.299 -56.294 1.00 97.56 178 ALA A N 1
ATOM 1393 C CA . ALA A 1 178 ? 44.322 2.465 -55.455 1.00 97.56 178 ALA A CA 1
ATOM 1394 C C . ALA A 1 178 ? 42.811 2.700 -55.273 1.00 97.56 178 ALA A C 1
ATOM 1396 O O . ALA A 1 178 ? 42.349 2.946 -54.156 1.00 97.56 178 ALA A O 1
ATOM 1397 N N . GLN A 1 179 ? 42.018 2.563 -56.341 1.00 98.12 179 GLN A N 1
ATOM 1398 C CA . GLN A 1 179 ? 40.561 2.694 -56.279 1.00 98.12 179 GLN A CA 1
ATOM 1399 C C . GLN A 1 179 ? 39.922 1.631 -55.374 1.00 98.12 179 GLN A C 1
ATOM 1401 O O . GLN A 1 179 ? 39.084 1.967 -54.535 1.00 98.12 179 GLN A O 1
ATOM 1406 N N . ILE A 1 180 ? 40.338 0.369 -55.502 1.00 97.88 180 ILE A N 1
ATOM 1407 C CA . ILE A 1 180 ? 39.882 -0.732 -54.643 1.00 97.88 180 ILE A CA 1
ATOM 1408 C C . ILE A 1 180 ? 40.231 -0.439 -53.184 1.00 97.88 180 ILE A C 1
ATOM 1410 O O . ILE A 1 180 ? 39.371 -0.565 -52.316 1.00 97.88 180 ILE A O 1
ATOM 1414 N N . SER A 1 181 ? 41.450 0.033 -52.917 1.00 97.75 181 SER A N 1
ATOM 1415 C CA . SER A 1 181 ? 41.889 0.384 -51.562 1.00 97.75 181 SER A CA 1
ATOM 1416 C C . SER A 1 181 ? 41.025 1.491 -50.945 1.00 97.75 181 SER A C 1
ATOM 1418 O O . SER A 1 181 ? 40.603 1.379 -49.794 1.00 97.75 181 SER A O 1
ATOM 1420 N N . MET A 1 182 ? 40.683 2.530 -51.714 1.00 97.25 182 MET A N 1
ATOM 1421 C CA . MET A 1 182 ? 39.769 3.587 -51.258 1.00 97.25 182 MET A CA 1
ATOM 1422 C C . MET A 1 182 ? 38.354 3.060 -50.992 1.00 97.25 182 MET A C 1
ATOM 1424 O O . MET A 1 182 ? 37.719 3.440 -50.005 1.00 97.25 182 MET A O 1
ATOM 1428 N N . MET A 1 183 ? 37.841 2.187 -51.862 1.00 97.75 183 MET A N 1
ATOM 1429 C CA . MET A 1 183 ? 36.528 1.574 -51.664 1.00 97.75 183 MET A CA 1
ATOM 1430 C C . MET A 1 183 ? 36.506 0.681 -50.422 1.00 97.75 183 MET A C 1
ATOM 1432 O O . MET A 1 183 ? 35.548 0.757 -49.656 1.00 97.75 183 MET A O 1
ATOM 1436 N N . GLN A 1 184 ? 37.569 -0.085 -50.173 1.00 97.19 184 GLN A N 1
ATOM 1437 C CA . GLN A 1 184 ? 37.697 -0.917 -48.980 1.00 97.19 184 GLN A CA 1
ATOM 1438 C C . GLN A 1 184 ? 37.690 -0.068 -47.704 1.00 97.19 184 GLN A C 1
ATOM 1440 O O . GLN A 1 184 ? 36.879 -0.310 -46.816 1.00 97.19 184 GLN A O 1
ATOM 1445 N N . GLN A 1 185 ? 38.484 1.008 -47.655 1.00 97.38 185 GLN A N 1
ATOM 1446 C CA . GLN A 1 185 ? 38.470 1.945 -46.523 1.00 97.38 185 GLN A CA 1
ATOM 1447 C C . GLN A 1 185 ? 37.085 2.562 -46.287 1.00 97.38 185 GLN A C 1
ATOM 1449 O O . GLN A 1 185 ? 36.665 2.765 -45.145 1.00 97.38 185 GLN A O 1
ATOM 1454 N N . ARG A 1 186 ? 36.350 2.868 -47.363 1.00 97.56 186 ARG A N 1
ATOM 1455 C CA . ARG A 1 186 ? 34.982 3.385 -47.261 1.00 97.56 186 ARG A CA 1
ATOM 1456 C C . ARG A 1 186 ? 34.028 2.343 -46.681 1.00 97.56 186 ARG A C 1
ATOM 1458 O O . ARG A 1 186 ? 33.191 2.714 -45.861 1.00 97.56 186 ARG A O 1
ATOM 1465 N N . ILE A 1 187 ? 34.145 1.082 -47.095 1.00 97.00 187 ILE A N 1
ATOM 1466 C CA . ILE A 1 187 ? 33.359 -0.027 -46.544 1.00 97.00 187 ILE A CA 1
ATOM 1467 C C . ILE A 1 187 ? 33.652 -0.175 -45.052 1.00 97.00 187 ILE A C 1
ATOM 1469 O O . ILE A 1 187 ? 32.718 -0.132 -44.261 1.00 97.00 187 ILE A O 1
ATOM 1473 N N . ASP A 1 188 ? 34.921 -0.234 -44.651 1.00 96.50 188 ASP A N 1
ATOM 1474 C CA . ASP A 1 188 ? 35.306 -0.404 -43.245 1.00 96.50 188 ASP A CA 1
ATOM 1475 C C . ASP A 1 188 ? 34.768 0.739 -42.368 1.00 96.50 188 ASP A C 1
ATOM 1477 O O . ASP A 1 188 ? 34.221 0.515 -41.284 1.00 96.50 188 ASP A O 1
ATOM 1481 N N . ARG A 1 189 ? 34.829 1.981 -42.872 1.00 96.00 189 ARG A N 1
ATOM 1482 C CA . ARG A 1 189 ? 34.241 3.143 -42.193 1.00 96.00 189 ARG A CA 1
ATOM 1483 C C . ARG A 1 189 ? 32.721 3.027 -42.053 1.00 96.00 189 ARG A C 1
ATOM 1485 O O . ARG A 1 189 ? 32.189 3.397 -41.009 1.00 96.00 189 ARG A O 1
ATOM 1492 N N . LEU A 1 190 ? 32.021 2.556 -43.087 1.00 94.44 190 LEU A N 1
ATOM 1493 C CA . LEU A 1 190 ? 30.570 2.347 -43.039 1.00 94.44 190 LEU A CA 1
ATOM 1494 C C . LEU A 1 190 ? 30.191 1.233 -42.057 1.00 94.44 190 LEU A C 1
ATOM 1496 O O . LEU A 1 190 ? 29.245 1.411 -41.294 1.00 94.44 190 LEU A O 1
ATOM 1500 N N . THR A 1 191 ? 30.947 0.136 -42.022 1.00 94.38 191 THR A N 1
ATOM 1501 C CA . THR A 1 191 ? 30.743 -0.969 -41.075 1.00 94.38 191 THR A CA 1
ATOM 1502 C C . THR A 1 191 ? 30.832 -0.478 -39.632 1.00 94.38 191 THR A C 1
ATOM 1504 O O . THR A 1 191 ? 29.929 -0.739 -38.841 1.00 94.38 191 THR A O 1
ATOM 1507 N N . LEU A 1 192 ? 31.853 0.322 -39.309 1.00 92.06 192 LEU A N 1
ATOM 1508 C CA . LEU A 1 192 ? 32.036 0.877 -37.965 1.00 92.06 192 LEU A CA 1
ATOM 1509 C C . LEU A 1 192 ? 30.943 1.887 -37.575 1.00 92.06 192 LEU A C 1
ATOM 1511 O O . LEU A 1 192 ? 30.557 1.963 -36.411 1.00 92.06 192 LEU A O 1
ATOM 1515 N N . LEU A 1 193 ? 30.428 2.673 -38.527 1.00 89.00 193 LEU A N 1
ATOM 1516 C CA . LEU A 1 193 ? 29.284 3.559 -38.274 1.00 89.00 193 LEU A CA 1
ATOM 1517 C C . LEU A 1 193 ? 27.993 2.768 -38.025 1.00 89.00 193 LEU A C 1
ATOM 1519 O O . LEU A 1 193 ? 27.225 3.138 -37.142 1.00 89.00 193 LEU A O 1
ATOM 1523 N N . ASN A 1 194 ? 27.774 1.680 -38.764 1.00 87.69 194 ASN A N 1
ATOM 1524 C CA . ASN A 1 194 ? 26.604 0.820 -38.595 1.00 87.69 194 ASN A CA 1
ATOM 1525 C C . ASN A 1 194 ? 26.631 0.079 -37.247 1.00 87.69 194 ASN A C 1
ATOM 1527 O O . ASN A 1 194 ? 25.621 0.020 -36.556 1.00 87.69 194 ASN A O 1
ATOM 1531 N N . GLU A 1 195 ? 27.794 -0.424 -36.828 1.00 86.19 195 GLU A N 1
ATOM 1532 C CA . GLU A 1 195 ? 27.964 -1.061 -35.516 1.00 86.19 195 GLU A CA 1
ATOM 1533 C C . GLU A 1 195 ? 27.673 -0.087 -34.364 1.00 86.19 195 GLU A C 1
ATOM 1535 O O . GLU A 1 195 ? 26.939 -0.427 -33.437 1.00 86.19 195 GLU A O 1
ATOM 1540 N N . LYS A 1 196 ? 28.155 1.160 -34.463 1.00 83.31 196 LYS A N 1
ATOM 1541 C CA . LYS A 1 196 ? 27.809 2.222 -33.506 1.00 83.31 196 LYS A CA 1
ATOM 1542 C C . LYS A 1 196 ? 26.309 2.509 -33.487 1.00 83.31 196 LYS A C 1
ATOM 1544 O O . LYS A 1 196 ? 25.719 2.554 -32.418 1.00 83.31 196 LYS A O 1
ATOM 1549 N N . GLN A 1 197 ? 25.679 2.616 -34.655 1.00 79.31 197 GLN A N 1
ATOM 1550 C CA . GLN A 1 197 ? 24.236 2.840 -34.754 1.00 79.31 197 GLN A CA 1
ATOM 1551 C C . GLN A 1 197 ? 23.406 1.656 -34.219 1.00 79.31 197 GLN A C 1
ATOM 1553 O O . GLN A 1 197 ? 22.284 1.849 -33.755 1.00 79.31 197 GLN A O 1
ATOM 1558 N N . ALA A 1 198 ? 23.925 0.427 -34.284 1.00 76.00 198 ALA A N 1
ATOM 1559 C CA . ALA A 1 198 ? 23.294 -0.748 -33.689 1.00 76.00 198 ALA A CA 1
ATOM 1560 C C . ALA A 1 198 ? 23.421 -0.754 -32.156 1.00 76.00 198 ALA A C 1
ATOM 1562 O O . ALA A 1 198 ? 22.453 -1.085 -31.473 1.00 76.00 198 ALA A O 1
ATOM 1563 N N . ALA A 1 199 ? 24.569 -0.339 -31.612 1.00 74.75 199 ALA A N 1
ATOM 1564 C CA . ALA A 1 199 ? 24.745 -0.141 -30.172 1.00 74.75 199 ALA A CA 1
ATOM 1565 C C . ALA A 1 199 ? 23.828 0.977 -29.639 1.00 74.75 199 ALA A C 1
ATOM 1567 O O . ALA A 1 199 ? 23.112 0.768 -28.660 1.00 74.75 199 ALA A O 1
ATOM 1568 N N . ASP A 1 200 ? 23.738 2.098 -30.361 1.00 74.81 200 ASP A N 1
ATOM 1569 C CA . ASP A 1 200 ? 22.823 3.210 -30.064 1.00 74.81 200 ASP A CA 1
ATOM 1570 C C . ASP A 1 200 ? 21.337 2.818 -30.190 1.00 74.81 200 ASP A C 1
ATOM 1572 O O . ASP A 1 200 ? 20.476 3.549 -29.718 1.00 74.81 200 ASP A O 1
ATOM 1576 N N . GLN A 1 201 ? 21.001 1.693 -30.838 1.00 73.00 201 GLN A N 1
ATOM 1577 C CA . GLN A 1 201 ? 19.643 1.121 -30.865 1.00 73.00 201 GLN A CA 1
ATOM 1578 C C . GLN A 1 201 ? 19.368 0.150 -29.709 1.00 73.00 201 GLN A C 1
ATOM 1580 O O . GLN A 1 201 ? 18.207 -0.153 -29.429 1.00 73.00 201 GLN A O 1
ATOM 1585 N N . LEU A 1 202 ? 20.403 -0.350 -29.036 1.00 73.88 202 LEU A N 1
ATOM 1586 C CA . LEU A 1 202 ? 20.247 -1.212 -27.869 1.00 73.88 202 LEU A CA 1
ATOM 1587 C C . LEU A 1 202 ? 19.973 -0.386 -26.604 1.00 73.88 202 LEU A C 1
ATOM 1589 O O . LEU A 1 202 ? 19.053 -0.720 -25.861 1.00 73.88 202 LEU A O 1
ATOM 1593 N N . GLU A 1 203 ? 20.665 0.744 -26.421 1.00 71.25 203 GLU A N 1
ATOM 1594 C CA . GLU A 1 203 ? 20.376 1.702 -25.338 1.00 71.25 203 GLU A CA 1
ATOM 1595 C C . GLU A 1 203 ? 18.894 2.141 -25.258 1.00 71.25 203 GLU A C 1
ATOM 1597 O O . GLU A 1 203 ? 18.322 2.117 -24.166 1.00 71.25 203 GLU A O 1
ATOM 1602 N N . PRO A 1 204 ? 18.199 2.504 -26.357 1.00 83.12 204 PRO A N 1
ATOM 1603 C CA . PRO A 1 204 ? 16.789 2.868 -26.301 1.00 83.12 204 PRO A CA 1
ATOM 1604 C C . PRO A 1 204 ? 15.888 1.687 -25.939 1.00 83.12 204 PRO A C 1
ATOM 1606 O O . PRO A 1 204 ? 14.864 1.923 -25.304 1.00 83.12 204 PRO A O 1
ATOM 1609 N N . ARG A 1 205 ? 16.263 0.438 -26.258 1.00 82.50 205 ARG A N 1
ATOM 1610 C CA . ARG A 1 205 ? 15.514 -0.750 -25.808 1.00 82.50 205 ARG A CA 1
ATOM 1611 C C . ARG A 1 205 ? 15.648 -0.964 -24.306 1.00 82.50 205 ARG A C 1
ATOM 1613 O O . ARG A 1 205 ? 14.642 -1.172 -23.640 1.00 82.50 205 ARG A O 1
ATOM 1620 N N . GLU A 1 206 ? 16.857 -0.854 -23.759 1.00 86.88 206 GLU A N 1
ATOM 1621 C CA . GLU A 1 206 ? 17.072 -0.935 -22.308 1.00 86.88 206 GLU A CA 1
ATOM 1622 C C . GLU A 1 206 ? 16.328 0.188 -21.570 1.00 86.88 206 GLU A C 1
ATOM 1624 O O . GLU A 1 206 ? 15.699 -0.039 -20.535 1.00 86.88 206 GLU A O 1
ATOM 1629 N N . MET A 1 207 ? 16.333 1.399 -22.134 1.00 87.69 207 MET A N 1
ATOM 1630 C CA . MET A 1 207 ? 15.565 2.526 -21.608 1.00 87.69 207 MET A CA 1
ATOM 1631 C C . MET A 1 207 ? 14.052 2.298 -21.684 1.00 87.69 207 MET A C 1
ATOM 1633 O O . MET A 1 207 ? 13.340 2.702 -20.766 1.00 87.69 207 MET A O 1
ATOM 1637 N N . GLU A 1 208 ? 13.547 1.669 -22.744 1.00 89.00 208 GLU A N 1
ATOM 1638 C CA . GLU A 1 208 ? 12.133 1.311 -22.881 1.00 89.00 208 GLU A CA 1
ATOM 1639 C C . GLU A 1 208 ? 11.727 0.233 -21.869 1.00 89.00 208 GLU A C 1
ATOM 1641 O O . GLU A 1 208 ? 10.761 0.431 -21.136 1.00 89.00 208 GLU A O 1
ATOM 1646 N N . GLU A 1 209 ? 12.532 -0.817 -21.684 1.00 94.62 209 GLU A N 1
ATOM 1647 C CA . GLU A 1 209 ? 12.310 -1.806 -20.622 1.00 94.62 209 GLU A CA 1
ATOM 1648 C C . GLU A 1 209 ? 12.310 -1.176 -19.223 1.00 94.62 209 GLU A C 1
ATOM 1650 O O . GLU A 1 209 ? 11.535 -1.569 -18.348 1.00 94.62 209 GLU A O 1
ATOM 1655 N N . LEU A 1 210 ? 13.205 -0.216 -18.969 1.00 95.56 210 LEU A N 1
ATOM 1656 C CA . LEU A 1 210 ? 13.227 0.511 -17.702 1.00 95.56 210 LEU A CA 1
ATOM 1657 C C . LEU A 1 210 ? 11.977 1.374 -17.526 1.00 95.56 210 LEU A C 1
ATOM 1659 O O . LEU A 1 210 ? 11.459 1.435 -16.409 1.00 95.56 210 LEU A O 1
ATOM 1663 N N . ARG A 1 211 ? 11.465 2.003 -18.593 1.00 95.75 211 ARG A N 1
ATOM 1664 C CA . ARG A 1 211 ? 10.181 2.720 -18.553 1.00 95.75 211 ARG A CA 1
ATOM 1665 C C . ARG A 1 211 ? 9.029 1.770 -18.251 1.00 95.75 211 ARG A C 1
ATOM 1667 O O . ARG A 1 211 ? 8.297 2.042 -17.309 1.00 95.75 211 ARG A O 1
ATOM 1674 N N . GLU A 1 212 ? 8.924 0.633 -18.937 1.00 96.62 212 GLU A N 1
ATOM 1675 C CA . GLU A 1 212 ? 7.884 -0.375 -18.674 1.00 96.62 212 GLU A CA 1
ATOM 1676 C C . GLU A 1 212 ? 7.948 -0.900 -17.230 1.00 96.62 212 GLU A C 1
ATOM 1678 O O . GLU A 1 212 ? 6.934 -0.994 -16.532 1.00 96.62 212 GLU A O 1
ATOM 1683 N N . LYS A 1 213 ? 9.157 -1.196 -16.728 1.00 97.69 213 LYS A N 1
ATOM 1684 C CA . LYS A 1 213 ? 9.373 -1.596 -15.326 1.00 97.69 213 LYS A CA 1
ATOM 1685 C C . LYS A 1 213 ? 8.950 -0.488 -14.360 1.00 97.69 213 LYS A C 1
ATOM 1687 O O . LYS A 1 213 ? 8.360 -0.788 -13.321 1.00 97.69 213 LYS A O 1
ATOM 1692 N N . ASN A 1 214 ? 9.232 0.774 -14.683 1.00 97.69 214 ASN A N 1
ATOM 1693 C CA . ASN A 1 214 ? 8.828 1.927 -13.880 1.00 97.69 214 ASN A CA 1
ATOM 1694 C C . ASN A 1 214 ? 7.302 2.107 -13.873 1.00 97.69 214 ASN A C 1
ATOM 1696 O O . ASN A 1 214 ? 6.719 2.265 -12.805 1.00 97.69 214 ASN A O 1
ATOM 1700 N N . GLU A 1 215 ? 6.643 1.978 -15.025 1.00 97.88 215 GLU A N 1
ATOM 1701 C CA . GLU A 1 215 ? 5.182 2.010 -15.148 1.00 97.88 215 GLU A CA 1
ATOM 1702 C C . GLU A 1 215 ? 4.526 0.875 -14.351 1.00 97.88 215 GLU A C 1
ATOM 1704 O O . GLU A 1 215 ? 3.610 1.112 -13.563 1.00 97.88 215 GLU A O 1
ATOM 1709 N N . SER A 1 216 ? 5.054 -0.348 -14.452 1.00 98.25 216 SER A N 1
ATOM 1710 C CA . SER A 1 216 ? 4.604 -1.491 -13.647 1.00 98.25 216 SER A CA 1
ATOM 1711 C C . SER A 1 216 ? 4.778 -1.252 -12.141 1.00 98.25 216 SER A C 1
ATOM 1713 O O . SER A 1 216 ? 3.897 -1.585 -11.342 1.00 98.25 216 SER A O 1
ATOM 1715 N N . LEU A 1 217 ? 5.907 -0.667 -11.724 1.00 98.38 217 LEU A N 1
ATOM 1716 C CA . LEU A 1 217 ? 6.143 -0.288 -10.329 1.00 98.38 217 LEU A CA 1
ATOM 1717 C C . LEU A 1 217 ? 5.172 0.801 -9.866 1.00 98.38 217 LEU A C 1
ATOM 1719 O O . LEU A 1 217 ? 4.643 0.702 -8.761 1.00 98.38 217 LEU A O 1
ATOM 1723 N N . MET A 1 218 ? 4.903 1.799 -10.707 1.00 98.12 218 MET A N 1
ATOM 1724 C CA . MET A 1 218 ? 3.906 2.836 -10.456 1.00 98.12 218 MET A CA 1
ATOM 1725 C C . MET A 1 218 ? 2.522 2.227 -10.239 1.00 98.12 218 MET A C 1
ATOM 1727 O O . MET A 1 218 ? 1.874 2.566 -9.251 1.00 98.12 218 MET A O 1
ATOM 1731 N N . VAL A 1 219 ? 2.074 1.304 -11.094 1.00 98.31 219 VAL A N 1
ATOM 1732 C CA . VAL A 1 219 ? 0.778 0.623 -10.926 1.00 98.31 219 VAL A CA 1
ATOM 1733 C C . VAL A 1 219 ? 0.725 -0.127 -9.595 1.00 98.31 219 VAL A C 1
ATOM 1735 O O . VAL A 1 219 ? -0.191 0.102 -8.805 1.00 98.31 219 VAL A O 1
ATOM 1738 N N . ARG A 1 220 ? 1.748 -0.934 -9.280 1.00 98.50 220 ARG A N 1
ATOM 1739 C CA . ARG A 1 220 ? 1.824 -1.656 -7.997 1.00 98.50 220 ARG A CA 1
ATOM 1740 C C . ARG A 1 220 ? 1.835 -0.723 -6.786 1.00 98.50 220 ARG A C 1
ATOM 1742 O O . ARG A 1 220 ? 1.229 -1.03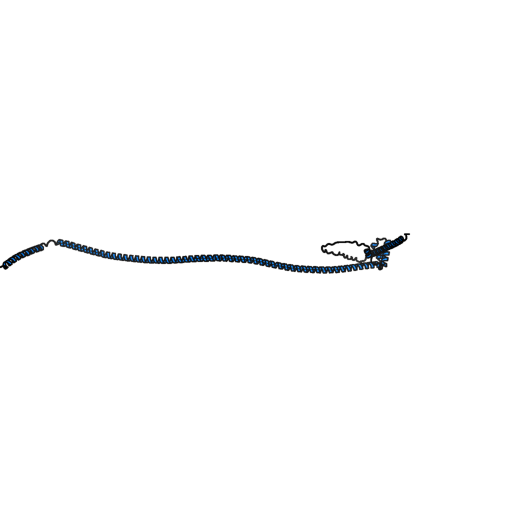8 -5.765 1.00 98.50 220 ARG A O 1
ATOM 1749 N N . LEU A 1 221 ? 2.499 0.429 -6.885 1.00 98.50 221 LEU A N 1
ATOM 1750 C CA . LEU A 1 221 ? 2.496 1.439 -5.828 1.00 98.50 221 LEU A CA 1
ATOM 1751 C C . LEU A 1 221 ? 1.093 2.026 -5.623 1.00 98.50 221 LEU A C 1
ATOM 1753 O O . LEU A 1 221 ? 0.647 2.140 -4.484 1.00 98.50 221 LEU A O 1
ATOM 1757 N N . HIS A 1 222 ? 0.381 2.362 -6.701 1.00 98.56 222 HIS A N 1
ATOM 1758 C CA . HIS A 1 222 ? -0.995 2.861 -6.617 1.00 98.56 222 HIS A CA 1
ATOM 1759 C C . HIS A 1 222 ? -1.948 1.813 -6.026 1.00 98.56 222 HIS A C 1
ATOM 1761 O O . HIS A 1 222 ? -2.783 2.152 -5.187 1.00 98.56 222 HIS A O 1
ATOM 1767 N N . GLU A 1 223 ? -1.802 0.540 -6.401 1.00 98.50 223 GLU A N 1
ATOM 1768 C CA . GLU A 1 223 ? -2.566 -0.567 -5.813 1.00 98.50 223 GLU A CA 1
ATOM 1769 C C . GLU A 1 223 ? -2.290 -0.720 -4.313 1.00 98.50 223 GLU A C 1
ATOM 1771 O O . GLU A 1 223 ? -3.231 -0.811 -3.524 1.00 98.50 223 GLU A O 1
ATOM 1776 N N . ALA A 1 224 ? -1.023 -0.676 -3.894 1.00 98.44 224 ALA A N 1
ATOM 1777 C CA . ALA A 1 224 ? -0.652 -0.733 -2.482 1.00 98.44 224 ALA A CA 1
ATOM 1778 C C . ALA A 1 224 ? -1.185 0.476 -1.691 1.00 98.44 224 ALA A C 1
ATOM 1780 O O . ALA A 1 224 ? -1.667 0.325 -0.569 1.00 98.44 224 ALA A O 1
ATOM 1781 N N . LEU A 1 225 ? -1.156 1.681 -2.273 1.00 98.50 225 LEU A N 1
ATOM 1782 C CA . LEU A 1 225 ? -1.748 2.875 -1.662 1.00 98.50 225 LEU A CA 1
ATOM 1783 C C . LEU A 1 225 ? -3.262 2.735 -1.491 1.00 98.50 225 LEU A C 1
ATOM 1785 O O . LEU A 1 225 ? -3.789 3.090 -0.435 1.00 98.50 225 LEU A O 1
ATOM 1789 N N . LYS A 1 226 ? -3.951 2.172 -2.489 1.00 98.50 226 LYS A N 1
ATOM 1790 C CA . LYS A 1 226 ? -5.383 1.875 -2.404 1.00 98.50 226 LYS A CA 1
ATOM 1791 C C . LYS A 1 226 ? -5.674 0.873 -1.285 1.00 98.50 226 LYS A C 1
ATOM 1793 O O . LYS A 1 226 ? -6.522 1.149 -0.445 1.00 98.50 226 LYS A O 1
ATOM 1798 N N . GLN A 1 227 ? -4.912 -0.219 -1.200 1.00 98.50 227 GLN A N 1
ATOM 1799 C CA . GLN A 1 227 ? -5.039 -1.197 -0.112 1.00 98.50 227 GLN A CA 1
ATOM 1800 C C . GLN A 1 227 ? -4.818 -0.559 1.267 1.00 98.50 227 GLN A C 1
ATOM 1802 O O . GLN A 1 227 ? -5.582 -0.809 2.197 1.00 98.50 227 GLN A O 1
ATOM 1807 N N . CYS A 1 228 ? -3.819 0.316 1.411 1.00 98.19 228 CYS A N 1
ATOM 1808 C CA . CYS A 1 228 ? -3.593 1.067 2.648 1.00 98.19 228 CYS A CA 1
ATOM 1809 C C . CYS A 1 228 ? -4.772 1.985 3.002 1.00 98.19 228 CYS A C 1
ATOM 1811 O O . CYS A 1 228 ? -5.108 2.138 4.178 1.00 98.19 228 CYS A O 1
ATOM 1813 N N . GLN A 1 229 ? -5.400 2.611 2.005 1.00 98.44 229 GLN A N 1
ATOM 1814 C CA . GLN A 1 229 ? -6.576 3.450 2.212 1.00 98.44 229 GLN A CA 1
ATOM 1815 C C . GLN A 1 229 ? -7.785 2.615 2.650 1.00 98.44 229 GLN A C 1
ATOM 1817 O O . GLN A 1 229 ? -8.440 2.982 3.626 1.00 98.44 229 GLN A O 1
ATOM 1822 N N . ASP A 1 230 ? -8.026 1.479 1.998 1.00 98.50 230 ASP A N 1
ATOM 1823 C CA . ASP A 1 230 ? -9.100 0.547 2.347 1.00 98.50 230 ASP A CA 1
ATOM 1824 C C . ASP A 1 230 ? -8.918 0.036 3.786 1.00 98.50 230 ASP A C 1
ATOM 1826 O O . ASP A 1 230 ? -9.813 0.206 4.617 1.00 98.50 230 ASP A O 1
ATOM 1830 N N . LEU A 1 231 ? -7.716 -0.432 4.143 1.00 98.44 231 LEU A N 1
ATOM 1831 C CA . LEU A 1 231 ? -7.378 -0.851 5.510 1.00 98.44 231 LEU A CA 1
ATOM 1832 C C . LEU A 1 231 ? -7.550 0.276 6.535 1.00 98.44 231 LEU A C 1
ATOM 1834 O O . LEU A 1 231 ? -7.998 0.038 7.655 1.00 98.44 231 LEU A O 1
ATOM 1838 N N . LYS A 1 232 ? -7.229 1.526 6.179 1.00 98.56 232 LYS A N 1
ATOM 1839 C CA . LYS A 1 232 ? -7.464 2.682 7.057 1.00 98.56 232 LYS A CA 1
ATOM 1840 C C . LYS A 1 232 ? -8.958 2.898 7.307 1.00 98.56 232 LYS A C 1
ATOM 1842 O O . LYS A 1 232 ? -9.338 3.238 8.429 1.00 98.56 232 LYS A O 1
ATOM 1847 N N . THR A 1 233 ? -9.801 2.711 6.290 1.00 98.38 233 THR A N 1
ATOM 1848 C CA . THR A 1 233 ? -11.258 2.807 6.455 1.00 98.38 233 THR A CA 1
ATOM 1849 C C . THR A 1 233 ? -11.819 1.652 7.281 1.00 98.38 233 THR A C 1
ATOM 1851 O O . THR A 1 233 ? -12.606 1.907 8.192 1.00 98.38 233 THR A O 1
ATOM 1854 N N . GLU A 1 234 ? -11.362 0.421 7.040 1.00 98.44 234 GLU A N 1
ATOM 1855 C CA . GLU A 1 234 ? -11.757 -0.774 7.792 1.00 98.44 234 GLU A CA 1
ATOM 1856 C C . GLU A 1 234 ? -11.348 -0.660 9.263 1.00 98.44 234 GLU A C 1
ATOM 1858 O O . GLU A 1 234 ? -12.176 -0.845 10.154 1.00 98.44 234 GLU A O 1
ATOM 1863 N N . LYS A 1 235 ? -10.107 -0.234 9.533 1.00 98.56 235 LYS A N 1
ATOM 1864 C CA . LYS A 1 235 ? -9.642 0.079 10.889 1.00 98.56 235 LYS A CA 1
ATOM 1865 C C . LYS A 1 235 ? -10.572 1.085 11.568 1.00 98.56 235 LYS A C 1
ATOM 1867 O O . LYS A 1 235 ? -11.009 0.849 12.687 1.00 98.56 235 LYS A O 1
ATOM 1872 N N . GLY A 1 236 ? -10.932 2.169 10.878 1.00 98.56 236 GLY A N 1
ATOM 1873 C CA . GLY A 1 236 ? -11.859 3.165 11.415 1.00 98.56 236 GLY A CA 1
ATOM 1874 C C . GLY A 1 236 ? -13.260 2.610 11.706 1.00 98.56 236 GLY A C 1
ATOM 1875 O O . GLY A 1 236 ? -13.911 3.062 12.645 1.00 98.56 236 GLY A O 1
ATOM 1876 N N . GLN A 1 237 ? -13.740 1.632 10.934 1.00 98.50 237 GLN A N 1
ATOM 1877 C CA . GLN A 1 237 ? -15.002 0.940 11.216 1.00 98.50 237 GLN A CA 1
ATOM 1878 C C . GLN A 1 237 ? -14.881 0.011 12.430 1.00 98.50 237 GLN A C 1
ATOM 1880 O O . GLN A 1 237 ? -15.769 0.012 13.285 1.00 98.50 237 GLN A O 1
ATOM 1885 N N . MET A 1 238 ? -13.783 -0.739 12.538 1.00 98.62 238 MET A N 1
ATOM 1886 C CA . MET A 1 238 ? -13.515 -1.597 13.692 1.00 98.62 238 MET A CA 1
ATOM 1887 C C . MET A 1 238 ? -13.370 -0.787 14.983 1.00 98.62 238 MET A C 1
ATOM 1889 O O . MET A 1 238 ? -13.988 -1.149 15.979 1.00 98.62 238 MET A O 1
ATOM 1893 N N . ASP A 1 239 ? -12.657 0.341 14.957 1.00 98.69 239 ASP A N 1
ATOM 1894 C CA . ASP A 1 239 ? -12.504 1.232 16.114 1.00 98.69 239 ASP A CA 1
ATOM 1895 C C . ASP A 1 239 ? -13.871 1.746 16.609 1.00 98.69 239 ASP A C 1
ATOM 1897 O O . ASP A 1 239 ? -14.150 1.744 17.807 1.00 98.69 239 ASP A O 1
ATOM 1901 N N . ARG A 1 240 ? -14.786 2.107 15.694 1.00 98.56 240 ARG A N 1
ATOM 1902 C CA . ARG A 1 240 ? -16.168 2.479 16.064 1.00 98.56 240 ARG A CA 1
ATOM 1903 C C . ARG A 1 240 ? -16.923 1.321 16.712 1.00 98.56 240 ARG A C 1
ATOM 1905 O O . ARG A 1 240 ? -17.633 1.538 17.686 1.00 98.56 240 ARG A O 1
ATOM 1912 N N . LYS A 1 241 ? -16.763 0.100 16.194 1.00 98.69 241 LYS A N 1
ATOM 1913 C CA . LYS A 1 241 ? -17.396 -1.097 16.765 1.00 98.69 241 LYS A CA 1
ATOM 1914 C C . LYS A 1 241 ? -16.845 -1.422 18.155 1.00 98.69 241 LYS A C 1
ATOM 1916 O O . LYS A 1 241 ? -17.610 -1.811 19.028 1.00 98.69 241 LYS A O 1
ATOM 1921 N N . ILE A 1 242 ? -15.544 -1.228 18.375 1.00 98.69 242 ILE A N 1
ATOM 1922 C CA . ILE A 1 242 ? -14.917 -1.360 19.697 1.00 98.69 242 ILE A CA 1
ATOM 1923 C C . ILE A 1 242 ? -15.514 -0.345 20.674 1.00 98.69 242 ILE A C 1
ATOM 1925 O O . ILE A 1 242 ? -15.862 -0.724 21.791 1.00 98.69 242 ILE A O 1
ATOM 1929 N N . ASN A 1 243 ? -15.677 0.914 20.257 1.00 98.69 243 ASN A N 1
ATOM 1930 C CA . ASN A 1 243 ? -16.297 1.940 21.098 1.00 98.69 243 ASN A CA 1
ATOM 1931 C C . ASN A 1 243 ? -17.743 1.572 21.455 1.00 98.69 243 ASN A C 1
ATOM 1933 O O . ASN A 1 243 ? -18.087 1.582 22.631 1.00 98.69 243 ASN A O 1
ATOM 1937 N N . GLN A 1 244 ? -18.547 1.146 20.475 1.00 98.62 244 GLN A N 1
ATOM 1938 C CA . GLN A 1 244 ? -19.926 0.711 20.711 1.00 98.62 244 GLN A CA 1
ATOM 1939 C C . GLN A 1 244 ? -19.998 -0.466 21.697 1.00 98.62 244 GLN A C 1
ATOM 1941 O O . GLN A 1 244 ? -20.752 -0.423 22.663 1.00 98.62 244 GLN A O 1
ATOM 1946 N N . LEU A 1 245 ? -19.183 -1.506 21.497 1.00 98.62 245 LEU A N 1
ATOM 1947 C CA . LEU A 1 245 ? -19.139 -2.648 22.416 1.00 98.62 245 LEU A CA 1
ATOM 1948 C C . LEU A 1 245 ? -18.660 -2.243 23.816 1.00 98.62 245 LEU A C 1
ATOM 1950 O O . LEU A 1 245 ? -19.089 -2.828 24.807 1.00 98.62 245 LEU A O 1
ATOM 1954 N N . SER A 1 246 ? -17.776 -1.249 23.914 1.00 98.56 246 SER A N 1
ATOM 1955 C CA . SER A 1 246 ? -17.306 -0.724 25.199 1.00 98.56 246 SER A CA 1
ATOM 1956 C C . SER A 1 246 ? -18.409 0.037 25.936 1.00 98.56 246 SER A C 1
ATOM 1958 O O . SER A 1 246 ? -18.537 -0.122 27.149 1.00 98.56 246 SER A O 1
ATOM 1960 N N . GLU A 1 247 ? -19.223 0.814 25.217 1.00 98.44 247 GLU A N 1
ATOM 1961 C CA . GLU A 1 247 ? -20.419 1.474 25.756 1.00 98.44 247 GLU A CA 1
ATOM 1962 C C . GLU A 1 247 ? -21.443 0.438 26.241 1.00 98.44 247 GLU A C 1
ATOM 1964 O O . GLU A 1 247 ? -21.834 0.468 27.406 1.00 98.44 247 GLU A O 1
ATOM 1969 N N . GLU A 1 248 ? -21.785 -0.550 25.407 1.00 98.44 248 GLU A N 1
ATOM 1970 C CA . GLU A 1 248 ? -22.709 -1.637 25.767 1.00 98.44 248 GLU A CA 1
ATOM 1971 C C . GLU A 1 248 ? -22.219 -2.424 26.995 1.00 98.44 248 GLU A C 1
ATOM 1973 O O . GLU A 1 248 ? -22.996 -2.753 27.893 1.00 98.44 248 GLU A O 1
ATOM 1978 N N . ASN A 1 249 ? -20.915 -2.700 27.082 1.00 98.50 249 ASN A N 1
ATOM 1979 C CA . ASN A 1 249 ? -20.329 -3.369 28.240 1.00 98.50 249 ASN A CA 1
ATOM 1980 C C . ASN A 1 249 ? -20.358 -2.484 29.501 1.00 98.50 249 ASN A C 1
ATOM 1982 O O . ASN A 1 249 ? -20.538 -2.986 30.615 1.00 98.50 249 ASN A O 1
ATOM 1986 N N . GLY A 1 250 ? -20.219 -1.165 29.337 1.00 98.62 250 GLY A N 1
ATOM 1987 C CA . GLY A 1 250 ? -20.422 -0.180 30.397 1.00 98.62 250 GLY A CA 1
ATOM 1988 C C . GLY A 1 250 ? -21.855 -0.204 30.936 1.00 98.62 250 GLY A C 1
ATOM 1989 O O . GLY A 1 250 ? -22.048 -0.319 32.149 1.00 98.62 250 GLY A O 1
ATOM 1990 N N . ASP A 1 251 ? -22.849 -0.197 30.047 1.00 98.62 251 ASP A N 1
ATOM 1991 C CA . ASP A 1 251 ? -24.272 -0.277 30.399 1.00 98.62 251 ASP A CA 1
ATOM 1992 C C . ASP A 1 251 ? -24.618 -1.592 31.107 1.00 98.62 251 ASP A C 1
ATOM 1994 O O . ASP A 1 251 ? -25.330 -1.605 32.115 1.00 98.62 251 ASP A O 1
ATOM 1998 N N . LEU A 1 252 ? -24.094 -2.717 30.611 1.00 98.56 252 LEU A N 1
ATOM 1999 C CA . LEU A 1 252 ? -24.260 -4.020 31.256 1.00 98.56 252 LEU A CA 1
ATOM 2000 C C . LEU A 1 252 ? -23.617 -4.045 32.646 1.00 98.56 252 LEU A C 1
ATOM 2002 O O . LEU A 1 252 ? -24.224 -4.542 33.594 1.00 98.56 252 LEU A O 1
ATOM 2006 N N . SER A 1 253 ? -22.425 -3.464 32.791 1.00 98.69 253 SER A N 1
ATOM 2007 C CA . SER A 1 253 ? -21.741 -3.352 34.083 1.00 98.69 253 SER A CA 1
ATOM 2008 C C . SER A 1 253 ? -22.525 -2.488 35.074 1.00 98.69 253 SER A C 1
ATOM 2010 O O . SER A 1 253 ? -22.580 -2.811 36.263 1.00 98.69 253 SER A O 1
ATOM 2012 N N . PHE A 1 254 ? -23.156 -1.409 34.600 1.00 98.50 254 PHE A N 1
ATOM 2013 C CA . PHE A 1 254 ? -24.039 -0.578 35.416 1.00 98.50 254 PHE A CA 1
ATOM 2014 C C . PHE A 1 254 ? -25.256 -1.374 35.903 1.00 98.50 254 PHE A C 1
ATOM 2016 O O . PHE A 1 254 ? -25.489 -1.441 37.110 1.00 98.50 254 PHE A O 1
ATOM 2023 N N . LYS A 1 255 ? -25.963 -2.059 34.994 1.00 98.62 255 LYS A N 1
ATOM 2024 C CA . LYS A 1 255 ? -27.118 -2.909 35.339 1.00 98.62 255 LYS A CA 1
ATOM 2025 C C . LYS A 1 255 ? -26.752 -4.018 36.324 1.00 98.62 255 LYS A C 1
ATOM 2027 O O . LYS A 1 255 ? -27.506 -4.289 37.251 1.00 98.62 255 LYS A O 1
ATOM 2032 N N . LEU A 1 256 ? -25.586 -4.645 36.162 1.00 98.50 256 LEU A N 1
ATOM 2033 C CA . LEU A 1 256 ? -25.106 -5.668 37.093 1.00 98.50 256 LEU A CA 1
ATOM 2034 C C . LEU A 1 256 ? -24.914 -5.093 38.504 1.00 98.50 256 LEU A C 1
ATOM 2036 O O . LEU A 1 256 ? -25.297 -5.725 39.487 1.00 98.50 256 LEU A O 1
ATOM 2040 N N . ARG A 1 257 ? -24.344 -3.886 38.607 1.00 98.50 257 ARG A N 1
ATOM 2041 C CA . ARG A 1 257 ? -24.149 -3.199 39.890 1.00 98.50 257 ARG A CA 1
ATOM 2042 C C . ARG A 1 257 ? -25.480 -2.812 40.535 1.00 98.50 257 ARG A C 1
ATOM 2044 O O . ARG A 1 257 ? -25.620 -2.956 41.745 1.00 98.50 257 ARG A O 1
ATOM 2051 N N . GLU A 1 258 ? -26.445 -2.360 39.742 1.00 98.56 258 GLU A N 1
ATOM 2052 C CA . GLU A 1 258 ? -27.803 -2.051 40.200 1.00 98.56 258 GLU A CA 1
ATOM 2053 C C . GLU A 1 258 ? -28.508 -3.302 40.746 1.00 98.56 258 GLU A C 1
ATOM 2055 O O . GLU A 1 258 ? -28.982 -3.297 41.881 1.00 98.56 258 GLU A O 1
ATOM 2060 N N . ILE A 1 259 ? -28.474 -4.417 40.006 1.00 98.44 259 ILE A N 1
ATOM 2061 C CA . ILE A 1 259 ? -29.026 -5.704 40.460 1.00 98.44 259 ILE A CA 1
ATOM 2062 C C . ILE A 1 259 ? -28.341 -6.170 41.748 1.00 98.44 259 ILE A C 1
ATOM 2064 O O . 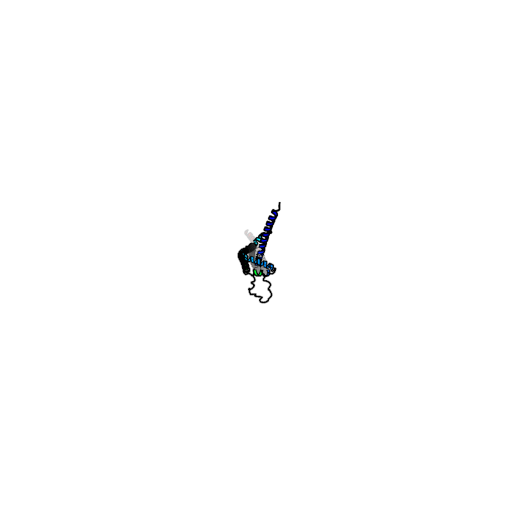ILE A 1 259 ? -29.019 -6.601 42.677 1.00 98.44 259 ILE A O 1
ATOM 2068 N N . ALA A 1 260 ? -27.013 -6.065 41.837 1.00 98.50 260 ALA A N 1
ATOM 2069 C CA . ALA A 1 260 ? -26.283 -6.413 43.054 1.00 98.50 260 ALA A CA 1
ATOM 2070 C C . ALA A 1 260 ? -26.725 -5.552 44.249 1.00 98.50 260 ALA A C 1
ATOM 2072 O O . ALA A 1 260 ? -26.933 -6.085 45.335 1.00 98.50 260 ALA A O 1
ATOM 2073 N N . SER A 1 261 ? -26.935 -4.247 44.044 1.00 98.62 261 SER A N 1
ATOM 2074 C CA . SER A 1 261 ? -27.475 -3.355 45.077 1.00 98.62 261 SER A CA 1
ATOM 2075 C C . SER A 1 261 ? -28.879 -3.776 45.516 1.00 98.62 261 SER A C 1
ATOM 2077 O O . SER A 1 261 ? -29.155 -3.810 46.711 1.00 98.62 261 SER A O 1
ATOM 2079 N N . HIS A 1 262 ? -29.758 -4.125 44.573 1.00 98.56 262 HIS A N 1
ATOM 2080 C CA . HIS A 1 262 ? -31.114 -4.587 44.887 1.00 98.56 262 HIS A CA 1
ATOM 2081 C C . HIS A 1 262 ? -31.094 -5.911 45.660 1.00 98.56 262 HIS A C 1
ATOM 2083 O O . HIS A 1 262 ? -31.873 -6.091 46.590 1.00 98.56 262 HIS A O 1
ATOM 2089 N N . LEU A 1 263 ? -30.191 -6.832 45.310 1.00 98.62 263 LEU A N 1
ATOM 2090 C CA . LEU A 1 263 ? -30.028 -8.094 46.033 1.00 98.62 263 LEU A CA 1
ATOM 2091 C C . LEU A 1 263 ? -29.579 -7.873 47.479 1.00 98.62 263 LEU A C 1
ATOM 2093 O O . LEU A 1 263 ? -30.104 -8.531 48.370 1.00 98.62 263 LEU A O 1
ATOM 2097 N N . VAL A 1 264 ? -28.652 -6.939 47.719 1.00 98.56 264 VAL A N 1
ATOM 2098 C CA . VAL A 1 264 ? -28.229 -6.582 49.084 1.00 98.56 264 VAL A CA 1
ATOM 2099 C C . VAL A 1 264 ? -29.400 -6.000 49.879 1.00 98.56 264 VAL A C 1
ATOM 2101 O O . VAL A 1 264 ? -29.668 -6.476 50.976 1.00 98.56 264 VAL A O 1
ATOM 2104 N N . GLN A 1 265 ? -30.160 -5.066 49.301 1.00 98.44 265 GLN A N 1
ATOM 2105 C CA . GLN A 1 265 ? -31.339 -4.478 49.955 1.00 98.44 265 GLN A CA 1
ATOM 2106 C C . GLN A 1 265 ? -32.413 -5.524 50.288 1.00 98.44 265 GLN A C 1
ATOM 2108 O O . GLN A 1 265 ? -32.989 -5.510 51.372 1.00 98.44 265 GLN A O 1
ATOM 2113 N N . LEU A 1 266 ? -32.681 -6.459 49.370 1.00 98.44 266 LEU A N 1
ATOM 2114 C CA . LEU A 1 266 ? -33.626 -7.552 49.615 1.00 98.44 266 LEU A CA 1
ATOM 2115 C C . LEU A 1 266 ? -33.124 -8.515 50.694 1.00 98.44 266 LEU A C 1
ATOM 2117 O O . LEU A 1 266 ? -33.928 -9.017 51.477 1.00 98.44 266 LEU A O 1
ATOM 2121 N N . GLN A 1 267 ? -31.816 -8.775 50.748 1.00 98.56 267 GLN A N 1
ATOM 2122 C CA . GLN A 1 267 ? -31.219 -9.602 51.793 1.00 98.56 267 GLN A CA 1
ATOM 2123 C C . GLN A 1 267 ? -31.319 -8.932 53.170 1.00 98.56 267 GLN A C 1
ATOM 2125 O O . GLN A 1 267 ? -31.620 -9.614 54.146 1.00 98.56 267 GLN A O 1
ATOM 2130 N N . GLU A 1 268 ? -31.091 -7.620 53.251 1.00 98.50 268 GLU A N 1
ATOM 2131 C CA . GLU A 1 268 ? -31.263 -6.835 54.479 1.00 98.50 268 GLU A CA 1
ATOM 2132 C C . GLU A 1 268 ? -32.720 -6.879 54.956 1.00 98.50 268 GLU A C 1
ATOM 2134 O O . GLU A 1 268 ? -32.970 -7.292 56.085 1.00 98.50 268 GLU A O 1
ATOM 2139 N N . ALA A 1 269 ? -33.684 -6.601 54.073 1.00 98.31 269 ALA A N 1
ATOM 2140 C CA . ALA A 1 269 ? -35.110 -6.672 54.402 1.00 98.31 269 ALA A CA 1
ATOM 2141 C C . ALA A 1 269 ? -35.558 -8.082 54.839 1.00 98.31 269 ALA A C 1
ATOM 2143 O O . ALA A 1 269 ? -36.402 -8.231 55.723 1.00 98.31 269 ALA A O 1
ATOM 2144 N N . LEU A 1 270 ? -34.997 -9.138 54.235 1.00 98.44 270 LEU A N 1
ATOM 2145 C CA . LEU A 1 270 ? -35.264 -10.518 54.645 1.00 98.44 270 LEU A CA 1
ATOM 2146 C C . LEU A 1 270 ? -34.720 -10.806 56.050 1.00 98.44 270 LEU A C 1
ATOM 2148 O O . LEU A 1 270 ? -35.390 -11.480 56.833 1.00 98.44 270 LEU A O 1
ATOM 2152 N N . ASN A 1 271 ? -33.518 -10.315 56.360 1.00 98.50 271 ASN A N 1
ATOM 2153 C CA . ASN A 1 271 ? -32.918 -10.472 57.681 1.00 98.50 271 ASN A CA 1
ATOM 2154 C C . ASN A 1 271 ? -33.742 -9.732 58.743 1.00 98.50 271 ASN A C 1
ATOM 2156 O O . ASN A 1 271 ? -34.087 -10.343 59.749 1.00 98.50 271 ASN A O 1
ATOM 2160 N N . GLU A 1 272 ? -34.129 -8.479 58.485 1.00 98.38 272 GLU A N 1
ATOM 2161 C CA . GLU A 1 272 ? -34.999 -7.688 59.370 1.00 98.38 272 GLU A CA 1
ATOM 2162 C C . GLU A 1 272 ? -36.321 -8.416 59.646 1.00 98.38 272 GLU A C 1
ATOM 2164 O O . GLU A 1 272 ? -36.682 -8.641 60.800 1.00 98.38 272 GLU A O 1
ATOM 2169 N N . LEU A 1 273 ? -37.007 -8.890 58.599 1.00 98.25 273 LEU A N 1
ATOM 2170 C CA . LEU A 1 273 ? -38.259 -9.634 58.752 1.00 98.25 273 LEU A CA 1
ATOM 2171 C C . LEU A 1 273 ? -38.067 -10.952 59.521 1.00 98.25 273 LEU A C 1
ATOM 2173 O O . LEU A 1 273 ? -38.945 -11.368 60.278 1.00 98.25 273 LEU A O 1
ATOM 2177 N N . SER A 1 274 ? -36.932 -11.629 59.332 1.00 98.50 274 SER A N 1
ATOM 2178 C CA . SER A 1 274 ? -36.604 -12.843 60.082 1.00 98.50 274 SER A CA 1
ATOM 2179 C C . SER A 1 274 ? -36.365 -12.550 61.563 1.00 98.50 274 SER A C 1
ATOM 2181 O O . SER A 1 274 ? -36.785 -13.342 62.407 1.00 98.50 274 SER A O 1
ATOM 2183 N N . GLU A 1 275 ? -35.688 -11.450 61.890 1.00 98.31 275 GLU A N 1
ATOM 2184 C CA . GLU A 1 275 ? -35.476 -11.005 63.270 1.00 98.31 275 GLU A CA 1
ATOM 2185 C C . GLU A 1 275 ? -36.806 -10.624 63.930 1.00 98.31 275 GLU A C 1
ATOM 2187 O O . GLU A 1 275 ? -37.101 -11.103 65.027 1.00 98.31 275 GLU A O 1
ATOM 2192 N N . GLU A 1 276 ? -37.654 -9.858 63.236 1.00 98.12 276 GLU A N 1
ATOM 2193 C CA . GLU A 1 276 ? -39.007 -9.521 63.691 1.00 98.12 276 GLU A CA 1
ATOM 2194 C C . GLU A 1 276 ? -39.860 -10.774 63.929 1.00 98.12 276 GLU A C 1
ATOM 2196 O O . GLU A 1 276 ? -40.538 -10.882 64.955 1.00 98.12 276 GLU A O 1
ATOM 2201 N N . HIS A 1 277 ? -39.809 -11.748 63.013 1.00 98.06 277 HIS A N 1
ATOM 2202 C CA . HIS A 1 277 ? -40.522 -13.015 63.157 1.00 98.06 277 HIS A CA 1
ATOM 2203 C C . HIS A 1 277 ? -40.064 -13.792 64.396 1.00 98.06 277 HIS A C 1
ATOM 2205 O O . HIS A 1 277 ? -40.905 -14.259 65.168 1.00 98.06 277 HIS A O 1
ATOM 2211 N N . ASN A 1 278 ? -38.751 -13.905 64.610 1.00 98.31 278 ASN A N 1
ATOM 2212 C CA . ASN A 1 278 ? -38.192 -14.591 65.774 1.00 98.31 278 ASN A CA 1
ATOM 2213 C C . ASN A 1 278 ? -38.585 -13.888 67.081 1.00 98.31 278 ASN A C 1
ATOM 2215 O O . ASN A 1 278 ? -39.051 -14.549 68.006 1.00 98.31 278 ASN A O 1
ATOM 2219 N N . ALA A 1 279 ? -38.494 -12.556 67.137 1.00 98.38 279 ALA A N 1
ATOM 2220 C CA . ALA A 1 279 ? -38.898 -11.778 68.308 1.00 98.38 279 ALA A CA 1
ATOM 2221 C C . ALA A 1 279 ? -40.401 -11.922 68.614 1.00 98.38 279 ALA A C 1
ATOM 2223 O O . ALA A 1 279 ? -40.798 -12.093 69.770 1.00 98.38 279 ALA A O 1
ATOM 2224 N N . ALA A 1 280 ? -41.256 -11.898 67.586 1.00 98.06 280 ALA A N 1
ATOM 2225 C CA . ALA A 1 280 ? -42.692 -12.117 67.741 1.00 98.06 280 ALA A CA 1
ATOM 2226 C C . ALA A 1 280 ? -43.010 -13.543 68.223 1.00 98.06 280 ALA A C 1
ATOM 2228 O O . ALA A 1 280 ? -43.897 -13.731 69.062 1.00 98.06 280 ALA A O 1
ATOM 2229 N N . LEU A 1 281 ? -42.278 -14.546 67.725 1.00 98.25 281 LEU A N 1
ATOM 2230 C CA . LEU A 1 281 ? -42.410 -15.937 68.151 1.00 98.25 281 LEU A CA 1
ATOM 2231 C C . LEU A 1 281 ? -42.015 -16.108 69.623 1.00 98.25 281 LEU A C 1
ATOM 2233 O O . LEU A 1 281 ? -42.786 -16.691 70.386 1.00 98.25 281 LEU A O 1
ATOM 2237 N N . GLU A 1 282 ? -40.868 -15.562 70.035 1.00 98.06 282 GLU A N 1
ATOM 2238 C CA . GLU A 1 282 ? -40.409 -15.574 71.429 1.00 98.06 282 GLU A CA 1
ATOM 2239 C C . GLU A 1 282 ? -41.420 -14.887 72.354 1.00 98.06 282 GLU A C 1
ATOM 2241 O O . GLU A 1 282 ? -41.833 -15.467 73.359 1.00 98.06 282 GLU A O 1
ATOM 2246 N N . GLN A 1 283 ? -41.915 -13.703 71.976 1.00 98.12 283 GLN A N 1
ATOM 2247 C CA . GLN A 1 283 ? -42.930 -12.990 72.752 1.00 98.12 283 GLN A CA 1
ATOM 2248 C C . GLN A 1 283 ? -44.234 -13.795 72.874 1.00 98.12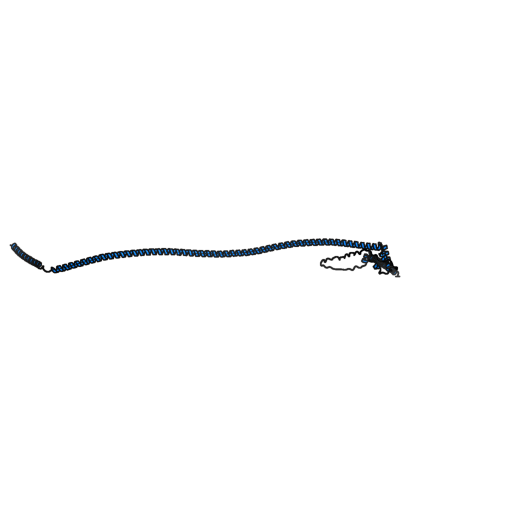 283 GLN A C 1
ATOM 2250 O O . GLN A 1 283 ? -44.876 -13.803 73.928 1.00 98.12 283 GLN A O 1
ATOM 2255 N N . SER A 1 284 ? -44.662 -14.461 71.797 1.00 97.38 284 SER A N 1
ATOM 2256 C CA . SER A 1 284 ? -45.855 -15.311 71.819 1.00 97.38 284 SER A CA 1
ATOM 2257 C C . SER A 1 284 ? -45.668 -16.519 72.738 1.00 97.38 284 SER A C 1
ATOM 2259 O O . SER A 1 284 ? -46.587 -16.857 73.483 1.00 97.38 284 SER A O 1
ATOM 2261 N N . GLN A 1 285 ? -44.496 -17.157 72.710 1.00 98.19 285 GLN A N 1
ATOM 2262 C CA . GLN A 1 285 ? -44.167 -18.282 73.589 1.00 98.19 285 GLN A CA 1
ATOM 2263 C C . GLN A 1 285 ? -44.097 -17.853 75.057 1.00 98.19 285 GLN A C 1
ATOM 2265 O O . GLN A 1 285 ? -44.624 -18.551 75.92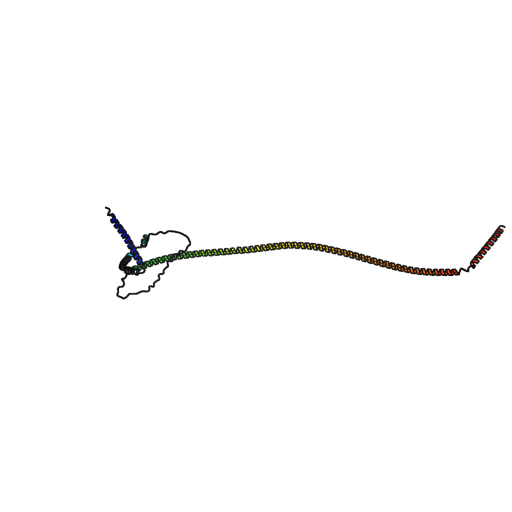2 1.00 98.19 285 GLN A O 1
ATOM 2270 N N . GLU A 1 286 ? -43.513 -16.689 75.345 1.00 97.94 286 GLU A N 1
ATOM 2271 C CA . GLU A 1 286 ? -43.461 -16.140 76.700 1.00 97.94 286 GLU A CA 1
ATOM 2272 C C . GLU A 1 286 ? -44.872 -15.871 77.240 1.00 97.94 286 GLU A C 1
ATOM 2274 O O . GLU A 1 286 ? -45.217 -16.340 78.325 1.00 97.94 286 GLU A O 1
ATOM 2279 N N . LYS A 1 287 ? -45.727 -15.196 76.456 1.00 98.00 287 LYS A N 1
ATOM 2280 C CA . LYS A 1 287 ? -47.137 -14.959 76.812 1.00 98.00 287 LYS A CA 1
ATOM 2281 C C . LYS A 1 287 ? -47.900 -16.264 77.023 1.00 98.00 287 LYS A C 1
ATOM 2283 O O . LYS A 1 287 ? -48.677 -16.366 77.969 1.00 98.00 287 LYS A O 1
ATOM 2288 N N . GLN A 1 288 ? -47.681 -17.265 76.169 1.00 97.94 288 GLN A N 1
ATOM 2289 C CA . GLN A 1 288 ? -48.275 -18.587 76.349 1.00 97.94 288 GLN A CA 1
ATOM 2290 C C . GLN A 1 288 ? -47.831 -19.211 77.680 1.00 97.94 288 GLN A C 1
ATOM 2292 O O . GLN A 1 288 ? -48.678 -19.652 78.453 1.00 97.94 288 GLN A O 1
ATOM 2297 N N . GLY A 1 289 ? -46.531 -19.198 77.989 1.00 97.81 289 GLY A N 1
ATOM 2298 C CA . GLY A 1 289 ? -45.996 -19.729 79.245 1.00 97.81 289 GLY A CA 1
ATOM 2299 C C . GLY A 1 289 ? -46.523 -18.996 80.484 1.00 97.81 289 GLY A C 1
ATOM 2300 O O . GLY A 1 289 ? -46.850 -19.636 81.488 1.00 97.81 289 GLY A O 1
ATOM 2301 N N . GLN A 1 290 ? -46.664 -17.668 80.404 1.00 97.88 290 GLN A N 1
ATOM 2302 C CA . GLN A 1 290 ? -47.287 -16.844 81.443 1.00 97.88 290 GLN A CA 1
ATOM 2303 C C . GLN A 1 290 ? -48.742 -17.271 81.671 1.00 97.88 290 GLN A C 1
ATOM 2305 O O . GLN A 1 290 ? -49.082 -17.656 82.790 1.00 97.88 290 GLN A O 1
ATOM 2310 N N . LEU A 1 291 ? -49.566 -17.323 80.619 1.00 98.00 291 LEU A N 1
ATOM 2311 C CA . LEU A 1 291 ? -50.968 -17.750 80.711 1.00 98.00 291 LEU A CA 1
ATOM 2312 C C . LEU A 1 291 ? -51.111 -19.188 81.234 1.00 98.00 291 LEU A C 1
ATOM 2314 O O . LEU A 1 291 ? -51.978 -19.462 82.061 1.00 98.00 291 LEU A O 1
ATOM 2318 N N . GLU A 1 292 ? -50.250 -20.116 80.810 1.00 98.12 292 GLU A N 1
ATOM 2319 C CA . GLU A 1 292 ? -50.226 -21.486 81.337 1.00 98.12 292 GLU A CA 1
ATOM 2320 C C . GLU A 1 292 ? -49.884 -21.524 82.836 1.00 98.12 292 GLU A C 1
ATOM 2322 O O . GLU A 1 292 ? -50.412 -22.359 83.577 1.00 98.12 292 GLU A O 1
ATOM 2327 N N . SER A 1 293 ? -48.999 -20.636 83.302 1.00 98.00 293 SER A N 1
ATOM 2328 C CA . SER A 1 293 ? -48.651 -20.510 84.720 1.00 98.00 293 SER A CA 1
ATOM 2329 C C . SER A 1 293 ? -49.782 -19.913 85.555 1.00 98.00 293 SER A C 1
ATOM 2331 O O . SER A 1 293 ? -50.105 -20.468 86.608 1.00 98.00 293 SER A O 1
ATOM 2333 N N . GLU A 1 294 ? -50.435 -18.864 85.052 1.00 98.06 294 GLU A N 1
ATOM 2334 C CA . GLU A 1 294 ? -51.604 -18.240 85.671 1.00 98.06 294 GLU A CA 1
ATOM 2335 C C . GLU A 1 294 ? -52.764 -19.234 85.756 1.00 98.06 294 GLU A C 1
ATOM 2337 O O . GLU A 1 294 ? -53.367 -19.396 86.816 1.00 98.06 294 GLU A O 1
ATOM 2342 N N . LEU A 1 295 ? -53.019 -19.986 84.680 1.00 98.06 295 LEU A N 1
ATOM 2343 C CA . LEU A 1 295 ? -54.036 -21.033 84.658 1.00 98.06 295 LEU A CA 1
ATOM 2344 C C . LEU A 1 295 ? -53.748 -22.120 85.701 1.00 98.06 295 LEU A C 1
ATOM 2346 O O . LEU A 1 295 ? -54.653 -22.536 86.424 1.00 98.06 295 LEU A O 1
ATOM 2350 N N . ARG A 1 296 ? -52.493 -22.576 85.821 1.00 98.06 296 ARG A N 1
ATOM 2351 C CA . ARG A 1 296 ? -52.096 -23.548 86.853 1.00 98.06 296 ARG A CA 1
ATOM 2352 C C . ARG A 1 296 ? -52.302 -23.004 88.266 1.00 98.06 296 ARG A C 1
ATOM 2354 O O . ARG A 1 296 ? -52.805 -23.742 89.111 1.00 98.06 296 ARG A O 1
ATOM 2361 N N . ALA A 1 297 ? -51.941 -21.746 88.515 1.00 98.19 297 ALA A N 1
ATOM 2362 C CA . ALA A 1 297 ? -52.137 -21.100 89.810 1.00 98.19 297 ALA A CA 1
ATOM 2363 C C . ALA A 1 297 ? -53.631 -20.977 90.155 1.00 98.19 297 ALA A C 1
ATOM 2365 O O . ALA A 1 297 ? -54.048 -21.418 91.225 1.00 98.19 297 ALA A O 1
ATOM 2366 N N . ALA A 1 298 ? -54.454 -20.497 89.218 1.00 97.94 298 ALA A N 1
ATOM 2367 C CA . ALA A 1 298 ? -55.903 -20.398 89.386 1.00 97.94 298 ALA A CA 1
ATOM 2368 C C . ALA A 1 298 ? -56.552 -21.771 89.631 1.00 97.94 298 ALA A C 1
ATOM 2370 O O . ALA A 1 298 ? -57.444 -21.903 90.467 1.00 97.94 298 ALA A O 1
ATOM 2371 N N . LEU A 1 299 ? -56.084 -22.826 88.951 1.00 98.06 299 LEU A N 1
ATOM 2372 C CA . LEU A 1 299 ? -56.540 -24.197 89.200 1.00 98.06 299 LEU A CA 1
ATOM 2373 C C . LEU A 1 299 ? -56.162 -24.702 90.600 1.00 98.06 299 LEU A C 1
ATOM 2375 O O . LEU A 1 299 ? -56.940 -25.443 91.197 1.00 98.06 299 LEU A O 1
ATOM 2379 N N . GLN A 1 300 ? -54.993 -24.335 91.131 1.00 97.81 300 GLN A N 1
ATOM 2380 C CA . GLN A 1 300 ? -54.604 -24.676 92.504 1.00 97.81 300 GLN A CA 1
ATOM 2381 C C . GLN A 1 300 ? -55.445 -23.915 93.534 1.00 97.81 300 GLN A C 1
ATOM 2383 O O . GLN A 1 300 ? -55.961 -24.527 94.464 1.00 97.81 300 GLN A O 1
ATOM 2388 N N . GLU A 1 301 ? -55.646 -22.610 93.345 1.00 97.75 301 GLU A N 1
ATOM 2389 C CA . GLU A 1 301 ? -56.495 -21.792 94.219 1.00 97.75 301 GLU A CA 1
ATOM 2390 C C . GLU A 1 301 ? -57.948 -22.284 94.225 1.00 97.75 301 GLU A C 1
ATOM 2392 O O . GLU A 1 301 ? -58.572 -22.396 95.288 1.00 97.75 301 GLU A O 1
ATOM 2397 N N . LYS A 1 302 ? -58.468 -22.651 93.045 1.00 98.06 302 LYS A N 1
ATOM 2398 C CA . LYS A 1 302 ? -59.773 -23.295 92.896 1.00 98.06 302 LYS A CA 1
ATOM 2399 C C . LYS A 1 302 ? -59.857 -24.560 93.756 1.00 98.06 302 LYS A C 1
ATOM 2401 O O . LYS A 1 302 ? -60.801 -24.674 94.530 1.00 98.06 302 LYS A O 1
ATOM 2406 N N . LYS A 1 303 ? -58.871 -25.465 93.677 1.00 98.00 303 LYS A N 1
ATOM 2407 C CA . LYS A 1 303 ? -58.840 -26.701 94.484 1.00 98.00 303 LYS A CA 1
ATOM 2408 C C . LYS A 1 303 ? -58.838 -26.416 95.988 1.00 98.00 303 LYS A C 1
ATOM 2410 O O . LYS A 1 303 ? -59.667 -26.964 96.703 1.00 98.00 303 LYS A O 1
ATOM 2415 N N . CYS A 1 304 ? -57.983 -25.508 96.466 1.00 97.06 304 CYS A N 1
ATOM 2416 C CA . CYS A 1 304 ? -57.957 -25.110 97.882 1.00 97.06 304 CYS A CA 1
ATOM 2417 C C . CYS A 1 304 ? -59.310 -24.543 98.352 1.00 97.06 304 CYS A C 1
ATOM 2419 O O . CYS A 1 304 ? -59.732 -24.745 99.492 1.00 97.06 304 CYS A O 1
ATOM 2421 N N . SER A 1 305 ? -59.997 -23.807 97.475 1.00 97.12 305 SER A N 1
ATOM 2422 C CA . SER A 1 305 ? -61.322 -23.252 97.759 1.00 97.12 305 SER A CA 1
ATOM 2423 C C . SER A 1 305 ? -62.409 -24.328 97.770 1.00 97.12 305 SER A C 1
ATOM 2425 O O . SER A 1 305 ? -63.265 -24.294 98.651 1.00 97.12 305 SER A O 1
ATOM 2427 N N . GLU A 1 306 ? -62.364 -25.292 96.845 1.00 97.31 306 GLU A N 1
ATOM 2428 C CA . GLU A 1 306 ? -63.234 -26.478 96.837 1.00 97.31 306 GLU A CA 1
ATOM 2429 C C . GLU A 1 306 ? -63.071 -27.282 98.137 1.00 97.31 306 GLU A C 1
ATOM 2431 O O . GLU A 1 306 ? -64.063 -27.537 98.817 1.00 97.31 306 GLU A O 1
ATOM 2436 N N . GLU A 1 307 ? -61.833 -27.553 98.566 1.00 97.12 307 GLU A N 1
ATOM 2437 C CA . GLU A 1 307 ? -61.536 -28.213 99.849 1.00 97.12 307 GLU A CA 1
ATOM 2438 C C . GLU A 1 307 ? -62.103 -27.426 101.045 1.00 97.12 307 GLU A C 1
ATOM 2440 O O . GLU A 1 307 ? -62.722 -27.985 101.954 1.00 97.12 307 GLU A O 1
ATOM 2445 N N . LYS A 1 308 ? -61.945 -26.094 101.055 1.00 97.69 308 LYS A N 1
ATOM 2446 C CA . LYS A 1 308 ? -62.524 -25.233 102.098 1.00 97.69 308 LYS A CA 1
ATOM 2447 C C . LYS A 1 308 ? -64.053 -25.305 102.112 1.00 97.69 308 LYS A C 1
ATOM 2449 O O . LYS A 1 308 ? -64.640 -25.304 103.196 1.00 97.69 308 LYS A O 1
ATOM 2454 N N . ILE A 1 309 ? -64.693 -25.338 100.942 1.00 97.00 309 ILE A N 1
ATOM 2455 C CA . ILE A 1 309 ? -66.147 -25.486 100.814 1.00 97.00 309 ILE A CA 1
ATOM 2456 C C . ILE A 1 309 ? -66.587 -26.840 101.370 1.00 97.00 309 ILE A C 1
ATOM 2458 O O . ILE A 1 309 ? -67.509 -26.855 102.180 1.00 97.00 309 ILE A O 1
ATOM 2462 N N . GLU A 1 310 ? -65.916 -27.942 101.025 1.00 97.19 310 GLU A N 1
ATOM 2463 C CA . GLU A 1 310 ? -66.217 -29.275 101.568 1.00 97.19 310 GLU A CA 1
ATOM 2464 C C . GLU A 1 310 ? -66.105 -29.303 103.100 1.00 97.19 310 GLU A C 1
ATOM 2466 O O . GLU A 1 310 ? -67.013 -29.776 103.788 1.00 97.19 310 GLU A O 1
ATOM 2471 N N . ILE A 1 311 ? -65.042 -28.715 103.666 1.00 96.88 311 ILE A N 1
ATOM 2472 C CA . ILE A 1 311 ? -64.878 -28.592 105.125 1.00 96.88 311 ILE A CA 1
ATOM 2473 C C . ILE A 1 311 ? -66.031 -27.790 105.740 1.00 96.88 311 ILE A C 1
ATOM 2475 O O . ILE A 1 311 ? -66.565 -28.168 106.786 1.00 96.88 311 ILE A O 1
ATOM 2479 N N . LEU A 1 312 ? -66.405 -26.659 105.134 1.00 96.81 312 LEU A N 1
ATOM 2480 C CA . LEU A 1 312 ? -67.507 -25.827 105.620 1.00 96.81 312 LEU A CA 1
ATOM 2481 C C . LEU A 1 312 ? -68.854 -26.554 105.521 1.00 96.81 312 LEU A C 1
ATOM 2483 O O . LEU A 1 312 ? -69.612 -26.513 106.484 1.00 96.81 312 LEU A O 1
ATOM 2487 N N . GLN A 1 313 ? -69.129 -27.259 104.423 1.00 96.88 313 GLN A N 1
ATOM 2488 C CA . GLN A 1 313 ? -70.323 -28.093 104.257 1.00 96.88 313 GLN A CA 1
ATOM 2489 C C . GLN A 1 313 ? -70.387 -29.202 105.317 1.00 96.88 313 GLN A C 1
ATOM 2491 O O . GLN A 1 313 ? -71.435 -29.402 105.933 1.00 96.88 313 GLN A O 1
ATOM 2496 N N . GLY A 1 314 ? -69.262 -29.866 105.605 1.00 96.44 314 GLY A N 1
ATOM 2497 C CA . GLY A 1 314 ? -69.169 -30.856 106.681 1.00 96.44 314 GLY A CA 1
ATOM 2498 C C . GLY A 1 314 ? -69.438 -30.258 108.068 1.00 96.44 314 GLY A C 1
ATOM 2499 O O . GLY A 1 314 ? -70.170 -30.841 108.866 1.00 96.44 314 GLY A O 1
ATOM 2500 N N . LYS A 1 315 ? -68.914 -29.056 108.352 1.00 97.06 315 LYS A N 1
ATOM 2501 C CA . LYS A 1 315 ? -69.206 -28.325 109.601 1.00 97.06 315 LYS A CA 1
ATOM 2502 C C . LYS A 1 315 ? -70.675 -27.925 109.713 1.00 97.06 315 LYS A C 1
ATOM 2504 O O . LYS A 1 315 ? -71.239 -28.055 110.794 1.00 97.06 315 LYS A O 1
ATOM 2509 N N . VAL A 1 316 ? -71.278 -27.438 108.629 1.00 95.69 316 VAL A N 1
ATOM 2510 C CA . VAL A 1 316 ? -72.708 -27.101 108.582 1.00 95.69 316 VAL A CA 1
ATOM 2511 C C . VAL A 1 316 ? -73.544 -28.343 108.869 1.00 95.69 316 VAL A C 1
ATOM 2513 O O . VAL A 1 316 ? -74.373 -28.288 109.767 1.00 95.69 316 VAL A O 1
ATOM 2516 N N . SER A 1 317 ? -73.241 -29.474 108.223 1.00 96.00 317 SER A N 1
ATOM 2517 C CA . SER A 1 317 ? -73.935 -30.749 108.464 1.00 96.00 317 SER A CA 1
ATOM 2518 C C . SER A 1 317 ? -73.857 -31.172 109.943 1.00 96.00 317 SER A C 1
ATOM 2520 O O . SER A 1 317 ? -74.864 -31.523 110.548 1.00 96.00 317 SER A O 1
ATOM 2522 N N . LEU A 1 318 ? -72.682 -31.049 110.580 1.00 94.81 318 LEU A N 1
ATOM 2523 C CA . LEU A 1 318 ? -72.516 -31.344 112.012 1.00 94.81 318 LEU A CA 1
ATOM 2524 C C . LEU A 1 318 ? -73.317 -30.391 112.916 1.00 94.81 318 LEU A C 1
ATOM 2526 O O . LEU A 1 318 ? -73.857 -30.812 113.940 1.00 94.81 318 LEU A O 1
ATOM 2530 N N . LEU A 1 319 ? -73.353 -29.099 112.583 1.00 94.38 319 LEU A N 1
ATOM 2531 C CA . LEU A 1 319 ? -74.131 -28.111 113.330 1.00 94.38 319 LEU A CA 1
ATOM 2532 C C . LEU A 1 319 ? -75.636 -28.343 113.163 1.00 94.38 319 LEU A C 1
ATOM 2534 O O . LEU A 1 319 ? -76.371 -28.226 114.140 1.00 94.38 319 LEU A O 1
ATOM 2538 N N . GLU A 1 320 ? -76.095 -28.708 111.966 1.00 93.81 320 GLU A N 1
ATOM 2539 C CA . GLU A 1 320 ? -77.477 -29.119 111.704 1.00 93.81 320 GLU A CA 1
ATOM 2540 C C . GLU A 1 320 ? -77.851 -30.354 112.533 1.00 93.81 320 GLU A C 1
ATOM 2542 O O . GLU A 1 320 ? -78.888 -30.340 113.197 1.00 93.81 320 GLU A O 1
ATOM 2547 N N . ASP A 1 321 ? -76.973 -31.362 112.608 1.00 92.62 321 ASP A N 1
ATOM 2548 C CA . ASP A 1 321 ? -77.153 -32.535 113.474 1.00 92.62 321 ASP A CA 1
ATOM 2549 C C . ASP A 1 321 ? -77.232 -32.156 114.962 1.00 92.62 321 ASP A C 1
ATOM 2551 O O . ASP A 1 321 ? -78.041 -32.703 115.714 1.00 92.62 321 ASP A O 1
ATOM 2555 N N . GLN A 1 322 ? -76.392 -31.222 115.425 1.00 93.19 322 GLN A N 1
ATOM 2556 C CA . GLN A 1 322 ? -76.443 -30.716 116.803 1.00 93.19 322 GLN A CA 1
ATOM 2557 C C . GLN A 1 322 ? -77.736 -29.939 117.080 1.00 93.19 322 GLN A C 1
ATOM 2559 O O . GLN A 1 322 ? -78.336 -30.114 118.141 1.00 93.19 322 GLN A O 1
ATOM 2564 N N . LEU A 1 323 ? -78.191 -29.111 116.135 1.00 89.56 323 LEU A N 1
ATOM 2565 C CA . LEU A 1 323 ? -79.462 -28.392 116.228 1.00 89.56 323 LEU A CA 1
ATOM 2566 C C . LEU A 1 323 ? -80.658 -29.350 116.225 1.00 89.56 323 LEU A C 1
ATOM 2568 O O . LEU A 1 323 ? -81.597 -29.133 116.990 1.00 89.56 323 LEU A O 1
ATOM 2572 N N . ALA A 1 324 ? -80.623 -30.416 115.422 1.00 86.69 324 ALA A N 1
ATOM 2573 C CA . ALA A 1 324 ? -81.628 -31.476 115.438 1.00 86.69 324 ALA A CA 1
ATOM 2574 C C . ALA A 1 324 ? -81.657 -32.185 116.801 1.00 86.69 324 ALA A C 1
ATOM 2576 O O . ALA A 1 324 ? -82.711 -32.258 117.423 1.00 86.69 324 ALA A O 1
ATOM 2577 N N . LYS A 1 325 ? -80.494 -32.566 117.349 1.00 85.81 325 LYS A N 1
ATOM 2578 C CA . LYS A 1 325 ? -80.395 -33.142 118.703 1.00 85.81 325 LYS A CA 1
ATOM 2579 C C . LYS A 1 325 ? -80.923 -32.203 119.789 1.00 85.81 325 LYS A C 1
ATOM 2581 O O . LYS A 1 325 ? -81.618 -32.657 120.684 1.00 85.81 325 LYS A O 1
ATOM 2586 N N . LEU A 1 326 ? -80.630 -30.901 119.730 1.00 80.69 326 LEU A N 1
ATOM 2587 C CA . LEU A 1 326 ? -81.185 -29.914 120.670 1.00 80.69 326 LEU A CA 1
ATOM 2588 C C . LEU A 1 326 ? -82.700 -29.742 120.505 1.00 80.69 326 LEU A C 1
ATOM 2590 O O . LEU A 1 326 ? -83.412 -29.569 121.495 1.00 80.69 326 LEU A O 1
ATOM 2594 N N . ARG A 1 327 ? -83.215 -29.802 119.272 1.00 78.00 327 ARG A N 1
ATOM 2595 C CA . ARG A 1 327 ? -84.657 -29.833 118.999 1.00 78.00 327 ARG A CA 1
ATOM 2596 C C . ARG A 1 327 ? -85.300 -31.078 119.618 1.00 78.00 327 ARG A C 1
ATOM 2598 O O . ARG A 1 327 ? -86.356 -30.949 120.226 1.00 78.00 327 ARG A O 1
ATOM 2605 N N . ASP A 1 328 ? -84.636 -32.226 119.545 1.00 69.81 328 ASP A N 1
ATOM 2606 C CA . ASP A 1 328 ? -85.115 -33.480 120.130 1.00 69.81 328 ASP A CA 1
ATOM 2607 C C . ASP A 1 328 ? -85.008 -33.477 121.673 1.00 69.81 328 ASP A C 1
ATOM 2609 O O . ASP A 1 328 ? -85.965 -33.842 122.353 1.00 69.81 328 ASP A O 1
ATOM 2613 N N . CYS A 1 329 ? -83.921 -32.951 122.258 1.00 55.91 329 CYS A N 1
ATOM 2614 C CA . CYS A 1 329 ? -83.777 -32.775 123.714 1.00 55.91 329 CYS A CA 1
ATOM 2615 C C . CYS A 1 329 ? -84.781 -31.758 124.290 1.00 55.91 329 CYS A C 1
ATOM 2617 O O . CYS A 1 329 ? -85.374 -31.990 125.340 1.00 55.91 329 CYS A O 1
ATOM 2619 N N . SER A 1 330 ? -85.032 -30.645 123.590 1.00 51.22 330 SER A N 1
ATOM 2620 C CA . SER A 1 330 ? -86.028 -29.640 124.005 1.00 51.22 330 SER A CA 1
ATOM 2621 C C . SER A 1 330 ? -87.480 -30.086 123.787 1.00 51.22 330 SER A C 1
ATOM 2623 O O . SER A 1 330 ? -88.392 -29.520 124.396 1.00 51.22 330 SER A O 1
ATOM 2625 N N . ALA A 1 331 ? -87.713 -31.109 122.959 1.00 54.31 331 ALA A N 1
ATOM 2626 C CA . ALA A 1 331 ? -89.010 -31.765 122.840 1.00 54.31 331 ALA A CA 1
ATOM 2627 C C . ALA A 1 331 ? -89.297 -32.715 124.020 1.00 54.31 331 ALA A C 1
ATOM 2629 O O . ALA A 1 331 ? -90.466 -32.926 124.341 1.00 54.31 331 ALA A O 1
ATOM 2630 N N . GLN A 1 332 ? -88.267 -33.233 124.703 1.00 50.56 332 GLN A N 1
ATOM 2631 C CA . GLN A 1 332 ? -88.421 -34.193 125.803 1.00 50.56 332 GLN A CA 1
ATOM 2632 C C . GLN A 1 332 ? -88.540 -33.545 127.200 1.00 50.56 332 GLN A C 1
ATOM 2634 O O . GLN A 1 332 ? -89.140 -34.143 128.086 1.00 50.56 332 GLN A O 1
ATOM 2639 N N . GLU A 1 333 ? -88.076 -32.306 127.400 1.00 48.00 333 GLU A N 1
ATOM 2640 C CA . GLU A 1 333 ? -88.149 -31.603 128.703 1.00 48.00 333 GLU A CA 1
ATOM 2641 C C . GLU A 1 333 ? -89.340 -30.629 128.850 1.00 48.00 333 GLU A C 1
ATOM 2643 O O . GLU A 1 333 ? -89.481 -29.942 129.862 1.00 48.00 333 GLU A O 1
ATOM 2648 N N . LYS A 1 334 ? -90.252 -30.562 127.870 1.00 50.41 334 LYS A N 1
ATOM 2649 C CA . LYS A 1 334 ? -91.378 -29.604 127.874 1.00 50.41 334 LYS A CA 1
ATOM 2650 C C . LYS A 1 334 ? -92.617 -30.018 128.680 1.00 50.41 334 LYS A C 1
ATOM 2652 O O . LYS A 1 334 ? -93.643 -29.346 128.593 1.00 50.41 334 LYS A O 1
ATOM 2657 N N . GLY A 1 335 ? -92.546 -31.068 129.491 1.00 57.00 335 GLY A N 1
ATOM 2658 C CA . GLY A 1 335 ? -93.673 -31.499 130.313 1.00 57.00 335 GLY A CA 1
ATOM 2659 C C . GLY A 1 335 ? -93.215 -32.096 131.627 1.00 57.00 335 GLY A C 1
ATOM 2660 O O . GLY A 1 335 ? -93.022 -33.296 131.663 1.00 57.00 335 GLY A O 1
ATOM 2661 N N . GLU A 1 336 ? -93.043 -31.256 132.660 1.00 56.38 336 GLU A N 1
ATOM 2662 C CA . GLU A 1 336 ? -93.193 -31.617 134.092 1.00 56.38 336 GLU A CA 1
ATOM 2663 C C . GLU A 1 336 ? -92.834 -30.495 135.092 1.00 56.38 336 GLU A C 1
ATOM 2665 O O . GLU A 1 336 ? -92.863 -30.716 136.296 1.00 56.38 336 GLU A O 1
ATOM 2670 N N . VAL A 1 337 ? -92.593 -29.247 134.669 1.00 59.47 337 VAL A N 1
ATOM 2671 C CA . VAL A 1 337 ? -92.338 -28.133 135.615 1.00 59.47 337 VAL A CA 1
ATOM 2672 C C . VAL A 1 337 ? -93.599 -27.289 135.875 1.00 59.47 337 VAL A C 1
ATOM 2674 O O . VAL A 1 337 ? -93.564 -26.067 135.953 1.00 59.47 337 VAL A O 1
ATOM 2677 N N . MET A 1 338 ? -94.757 -27.944 136.024 1.00 60.88 338 MET A N 1
ATOM 2678 C CA . MET A 1 338 ? -95.962 -27.304 136.592 1.00 60.88 338 MET A CA 1
ATOM 2679 C C . MET A 1 338 ? -95.776 -27.048 138.101 1.00 60.88 338 MET A C 1
ATOM 2681 O O . MET A 1 338 ? -96.382 -26.139 138.654 1.00 60.88 338 MET A O 1
ATOM 2685 N N . GLY A 1 339 ? -94.884 -27.802 138.761 1.00 66.50 339 GLY A N 1
ATOM 2686 C CA . GLY A 1 339 ? -94.589 -27.661 140.189 1.00 66.50 339 GLY A CA 1
ATOM 2687 C C . GLY A 1 339 ? -93.947 -26.324 140.565 1.00 66.50 339 GLY A C 1
ATOM 2688 O O . GLY A 1 339 ? -94.369 -25.713 141.541 1.00 66.50 339 GLY A O 1
ATOM 2689 N N . ASP A 1 340 ? -92.972 -25.830 139.795 1.00 71.62 340 ASP A N 1
ATOM 2690 C CA . ASP A 1 340 ? -92.313 -24.557 140.132 1.00 71.62 340 ASP A CA 1
ATOM 2691 C C . ASP A 1 340 ? -93.143 -23.339 139.704 1.00 71.62 340 ASP A C 1
ATOM 2693 O O . ASP A 1 340 ? -93.086 -22.301 140.359 1.00 71.62 340 ASP A O 1
ATOM 2697 N N . VAL A 1 341 ? -93.997 -23.486 138.683 1.00 70.94 341 VAL A N 1
ATOM 2698 C CA . VAL A 1 341 ? -94.996 -22.469 138.308 1.00 70.94 341 VAL A CA 1
ATOM 2699 C C . VAL A 1 341 ? -96.096 -22.362 139.370 1.00 70.94 341 VAL A C 1
ATOM 2701 O O . VAL A 1 341 ? -96.433 -21.255 139.777 1.00 70.94 341 VAL A O 1
ATOM 2704 N N . LEU A 1 342 ? -96.607 -23.485 139.889 1.00 70.00 342 LEU A N 1
ATOM 2705 C CA . LEU A 1 342 ? -97.591 -23.476 140.978 1.00 70.00 342 LEU A CA 1
ATOM 2706 C C . LEU A 1 342 ? -97.003 -22.931 142.285 1.00 70.00 342 LEU A C 1
ATOM 2708 O O . LEU A 1 342 ? -97.669 -22.141 142.945 1.00 70.00 342 LEU A O 1
ATOM 2712 N N . LYS A 1 343 ? -95.746 -23.257 142.622 1.00 75.25 343 LYS A N 1
ATOM 2713 C CA . LYS A 1 343 ? -95.049 -22.648 143.773 1.00 75.25 343 LYS A CA 1
ATOM 2714 C C . LYS A 1 343 ? -94.873 -21.138 143.612 1.00 75.25 343 LYS A C 1
ATOM 2716 O O . LYS A 1 343 ? -94.987 -20.407 144.592 1.00 75.25 343 LYS A O 1
ATOM 2721 N N . LEU A 1 344 ? -94.596 -20.658 142.396 1.00 77.75 344 LEU A N 1
ATOM 2722 C CA . LEU A 1 344 ? -94.511 -19.224 142.113 1.00 77.75 344 LEU A CA 1
ATOM 2723 C C . LEU A 1 344 ? -95.878 -18.542 142.285 1.00 77.75 344 LEU A C 1
ATOM 2725 O O . LEU A 1 344 ? -95.943 -17.448 142.842 1.00 77.75 344 LEU A O 1
ATOM 2729 N N . GLU A 1 345 ? -96.965 -19.185 141.850 1.00 76.81 345 GLU A N 1
ATOM 2730 C CA . GLU A 1 345 ? -98.330 -18.670 142.021 1.00 76.81 345 GLU A CA 1
ATOM 2731 C C . GLU A 1 345 ? -98.766 -18.690 143.501 1.00 76.81 345 GLU A C 1
ATOM 2733 O O . GLU A 1 345 ? -99.370 -17.730 143.976 1.00 76.81 345 GLU A O 1
ATOM 2738 N N . GLU A 1 346 ? -98.391 -19.723 144.263 1.00 79.56 346 GLU A N 1
ATOM 2739 C CA . GLU A 1 346 ? -98.668 -19.854 145.701 1.00 79.56 346 GLU A CA 1
ATOM 2740 C C . GLU A 1 346 ? -97.919 -18.786 146.520 1.00 79.56 346 GLU A C 1
ATOM 2742 O O . GLU A 1 346 ? -98.537 -18.065 147.305 1.00 79.56 346 GLU A O 1
ATOM 2747 N N . LEU A 1 347 ? -96.627 -18.568 146.242 1.00 82.19 347 LEU A N 1
ATOM 2748 C CA . LEU A 1 347 ? -95.841 -17.474 146.831 1.00 82.19 347 LEU A CA 1
ATOM 2749 C C . LEU A 1 347 ? -96.401 -16.093 146.468 1.00 82.19 347 LEU A C 1
ATOM 2751 O O . LEU A 1 347 ? -96.413 -15.182 147.293 1.00 82.19 347 LEU A O 1
ATOM 2755 N N . LYS A 1 348 ? -96.896 -15.911 145.242 1.00 83.38 348 LYS A N 1
ATOM 2756 C CA . LYS A 1 348 ? -97.520 -14.655 144.801 1.00 83.38 348 LYS A CA 1
ATOM 2757 C C . LYS A 1 348 ? -98.852 -14.401 145.511 1.00 83.38 348 LYS A C 1
ATOM 2759 O O . LYS A 1 348 ? -99.153 -13.254 145.862 1.00 83.38 348 LYS A O 1
ATOM 2764 N N . GLN A 1 349 ? -99.621 -15.454 145.780 1.00 82.25 349 GLN A N 1
ATOM 2765 C CA . GLN A 1 349 ? -100.833 -15.380 146.591 1.00 82.25 349 GLN A CA 1
ATOM 2766 C C . GLN A 1 349 ? -100.500 -15.073 148.063 1.00 82.25 349 GLN A C 1
ATOM 2768 O O . GLN A 1 349 ? -101.165 -14.234 148.674 1.00 82.25 349 GLN A O 1
ATOM 2773 N N . GLU A 1 350 ? -99.438 -15.664 148.622 1.00 82.88 350 GLU A N 1
ATOM 2774 C CA . GLU A 1 350 ? -98.945 -15.351 149.973 1.00 82.88 350 GLU A CA 1
ATOM 2775 C C . GLU A 1 350 ? -98.450 -13.907 150.105 1.00 82.88 350 GLU A C 1
ATOM 2777 O O . GLU A 1 350 ? -98.835 -13.219 151.051 1.00 82.88 350 GLU A O 1
ATOM 2782 N N . VAL A 1 351 ? -97.665 -13.406 149.144 1.00 83.31 351 VAL A N 1
ATOM 2783 C CA . VAL A 1 351 ? -97.217 -12.002 149.107 1.00 83.31 351 VAL A CA 1
ATOM 2784 C C . VAL A 1 351 ? -98.415 -11.053 149.044 1.00 83.31 351 VAL A C 1
ATOM 2786 O O . VAL A 1 351 ? -98.430 -10.040 149.741 1.00 83.31 351 VAL A O 1
ATOM 2789 N N . SER A 1 352 ? -99.454 -11.398 148.279 1.00 81.12 352 SER A N 1
ATOM 2790 C CA . SER A 1 352 ? -100.682 -10.595 148.193 1.00 81.12 352 SER A CA 1
ATOM 2791 C C . SER A 1 352 ? -101.462 -10.590 149.518 1.00 81.12 352 SER A C 1
ATOM 2793 O O . SER A 1 352 ? -101.924 -9.539 149.963 1.00 81.12 352 SER A O 1
ATOM 2795 N N . ASN A 1 353 ? -101.551 -11.738 150.200 1.00 81.88 353 ASN A N 1
ATOM 2796 C CA . ASN A 1 353 ? -102.194 -11.858 151.514 1.00 81.88 353 ASN A CA 1
ATOM 2797 C C . ASN A 1 353 ? -101.420 -11.117 152.619 1.00 81.88 353 ASN A C 1
ATOM 2799 O O . ASN A 1 353 ? -102.027 -10.491 153.491 1.00 81.88 353 ASN A O 1
ATOM 2803 N N . LEU A 1 354 ? -100.084 -11.165 152.590 1.00 83.38 354 LEU A N 1
ATOM 2804 C CA . LEU A 1 354 ? -99.226 -10.416 153.511 1.00 83.38 354 LEU A CA 1
ATOM 2805 C C . LEU A 1 354 ? -99.287 -8.910 153.244 1.00 83.38 354 LEU A C 1
ATOM 2807 O O . LEU A 1 354 ? -99.332 -8.139 154.199 1.00 83.38 354 LEU A O 1
ATOM 2811 N N . ALA A 1 355 ? -99.366 -8.484 151.981 1.00 80.31 355 ALA A N 1
ATOM 2812 C CA . ALA A 1 355 ? -99.577 -7.082 151.626 1.00 80.31 355 ALA A CA 1
ATOM 2813 C C . ALA A 1 355 ? -100.935 -6.561 152.133 1.00 80.31 355 ALA A C 1
ATOM 2815 O O . ALA A 1 355 ? -100.999 -5.459 152.674 1.00 80.31 355 ALA A O 1
ATOM 2816 N N . ALA A 1 356 ? -102.001 -7.366 152.041 1.00 79.50 356 ALA A N 1
ATOM 2817 C CA . ALA A 1 356 ? -103.319 -7.014 152.575 1.00 79.50 356 ALA A CA 1
ATOM 2818 C C . ALA A 1 356 ? -103.322 -6.901 154.113 1.00 79.50 356 ALA A C 1
ATOM 2820 O O . ALA A 1 356 ? -103.814 -5.911 154.653 1.00 79.50 356 ALA A O 1
ATOM 2821 N N . LYS A 1 357 ? -102.700 -7.854 154.825 1.00 80.94 357 LYS A N 1
ATOM 2822 C CA . LYS A 1 357 ? -102.519 -7.770 156.289 1.00 80.94 357 LYS A CA 1
ATOM 2823 C C . LYS A 1 357 ? -101.621 -6.604 156.706 1.00 80.94 357 LYS A C 1
ATOM 2825 O O . LYS A 1 357 ? -101.862 -5.992 157.742 1.00 80.94 357 LYS A O 1
ATOM 2830 N N . GLY A 1 358 ? -100.607 -6.283 155.903 1.00 79.25 358 GLY A N 1
ATOM 2831 C CA . GLY A 1 358 ? -99.765 -5.102 156.082 1.00 79.25 358 GLY A CA 1
ATOM 2832 C C . GLY A 1 358 ? -100.570 -3.809 155.972 1.00 79.25 358 GLY A C 1
ATOM 2833 O O . GLY A 1 358 ? -100.444 -2.948 156.836 1.00 79.25 358 GLY A O 1
ATOM 2834 N N . ALA A 1 359 ? -101.461 -3.706 154.983 1.00 77.88 359 ALA A N 1
ATOM 2835 C CA . ALA A 1 359 ? -102.354 -2.560 154.826 1.00 77.88 359 ALA A CA 1
ATOM 2836 C C . ALA A 1 359 ? -103.370 -2.433 155.980 1.00 77.88 359 ALA A C 1
ATOM 2838 O O . ALA A 1 359 ? -103.605 -1.325 156.460 1.00 77.88 359 ALA A O 1
ATOM 2839 N N . GLU A 1 360 ? -103.935 -3.541 156.477 1.00 77.19 360 GLU A N 1
ATOM 2840 C CA . GLU A 1 360 ? -104.825 -3.529 157.651 1.00 77.19 360 GLU A CA 1
ATOM 2841 C C . GLU A 1 360 ? -104.097 -3.105 158.929 1.00 77.19 360 GLU A C 1
ATOM 2843 O O . GLU A 1 360 ? -104.597 -2.248 159.659 1.00 77.19 360 GLU A O 1
ATOM 2848 N N . LEU A 1 361 ? -102.903 -3.652 159.181 1.00 78.56 361 LEU A N 1
ATOM 2849 C CA . LEU A 1 361 ? -102.090 -3.271 160.335 1.00 78.56 361 LEU A CA 1
ATOM 2850 C C . LEU A 1 361 ? -101.657 -1.804 160.254 1.00 78.56 361 LEU A C 1
ATOM 2852 O O . LEU A 1 361 ? -101.729 -1.092 161.252 1.00 78.56 361 LEU A O 1
ATOM 2856 N N . GLN A 1 362 ? -101.302 -1.314 159.066 1.00 76.25 362 GLN A N 1
ATOM 2857 C CA . GLN A 1 362 ? -100.962 0.092 158.843 1.00 76.25 362 GLN A CA 1
ATOM 2858 C C . GLN A 1 362 ? -102.180 1.017 159.034 1.00 76.25 362 GLN A C 1
ATOM 2860 O O . GLN A 1 362 ? -102.040 2.101 159.592 1.00 76.25 362 GLN A O 1
ATOM 2865 N N . ALA A 1 363 ? -103.392 0.564 158.691 1.00 74.19 363 ALA A N 1
ATOM 2866 C CA . ALA A 1 363 ? -104.645 1.272 158.976 1.00 74.19 363 ALA A CA 1
ATOM 2867 C C . ALA A 1 363 ? -105.084 1.201 160.454 1.00 74.19 363 ALA A C 1
ATOM 2869 O O . ALA A 1 363 ? -105.898 2.018 160.892 1.00 74.19 363 ALA A O 1
ATOM 2870 N N . THR A 1 364 ? -104.602 0.223 161.229 1.00 75.62 364 THR A N 1
ATOM 2871 C CA . THR A 1 364 ? -104.768 0.204 162.695 1.00 75.62 364 THR A CA 1
ATOM 2872 C C . THR A 1 364 ? -103.715 1.040 163.409 1.00 75.62 364 THR A C 1
ATOM 2874 O O . THR A 1 364 ? -104.058 1.702 164.378 1.00 75.62 364 THR A O 1
ATOM 2877 N N . VAL A 1 365 ? -102.477 1.083 162.905 1.00 75.38 365 VAL A N 1
ATOM 2878 C CA . VAL A 1 365 ? -101.419 1.962 163.425 1.00 75.38 365 VAL A CA 1
ATOM 2879 C C . VAL A 1 365 ? -101.793 3.426 163.199 1.00 75.38 365 VAL A C 1
ATOM 2881 O O . VAL A 1 365 ? -101.797 4.181 164.159 1.00 75.38 365 VAL A O 1
ATOM 2884 N N . LEU A 1 366 ? -102.262 3.805 162.004 1.00 71.44 366 LEU A N 1
ATOM 2885 C CA . LEU A 1 366 ? -102.746 5.171 161.747 1.00 71.44 366 LEU A CA 1
ATOM 2886 C C . LEU A 1 366 ? -103.949 5.570 162.623 1.00 71.44 366 LEU A C 1
ATOM 2888 O O . LEU A 1 366 ? -104.078 6.732 162.979 1.00 71.44 366 LEU A O 1
ATOM 2892 N N . ARG A 1 367 ? -104.810 4.617 163.015 1.00 68.50 367 ARG A N 1
ATOM 2893 C CA . ARG A 1 367 ? -105.923 4.861 163.957 1.00 68.50 367 ARG A CA 1
ATOM 2894 C C . ARG A 1 367 ? -105.493 4.940 165.423 1.00 68.50 367 ARG A C 1
ATOM 2896 O O . ARG A 1 367 ? -106.253 5.464 166.223 1.00 68.50 367 ARG A O 1
ATOM 2903 N N . LEU A 1 368 ? -104.327 4.394 165.766 1.00 66.56 368 LEU A N 1
ATOM 2904 C CA . LEU A 1 368 ? -103.736 4.443 167.107 1.00 66.56 368 LEU A CA 1
ATOM 2905 C C . LEU A 1 368 ? -102.719 5.590 167.260 1.00 66.56 368 LEU A C 1
ATOM 2907 O O . LEU A 1 368 ? -102.341 5.895 168.380 1.00 66.56 368 LEU A O 1
ATOM 2911 N N . GLU A 1 369 ? -102.270 6.206 166.160 1.00 64.19 369 GLU A N 1
ATOM 2912 C CA . GLU A 1 369 ? -101.415 7.407 166.141 1.00 64.19 369 GLU A CA 1
ATOM 2913 C C . GLU A 1 369 ? -102.228 8.727 166.131 1.00 64.19 369 GLU A C 1
ATOM 2915 O O . GLU A 1 369 ? -101.645 9.801 166.271 1.00 64.19 369 GLU A O 1
ATOM 2920 N N . GLU A 1 370 ? -103.561 8.659 165.987 1.00 56.78 370 GLU A N 1
ATOM 2921 C CA . GLU A 1 370 ? -104.500 9.798 166.094 1.00 56.78 370 GLU A CA 1
ATOM 2922 C C . GLU A 1 370 ? -105.225 9.886 167.466 1.00 56.78 370 GLU A C 1
ATOM 2924 O O . GLU A 1 370 ? -106.016 10.810 167.677 1.00 56.78 370 GLU A O 1
ATOM 2929 N N . GLU A 1 371 ? -104.919 8.981 168.411 1.00 49.72 371 GLU A N 1
ATOM 2930 C CA . GLU A 1 371 ? -105.239 9.057 169.858 1.00 49.72 371 GLU A CA 1
ATOM 2931 C C . GLU A 1 371 ? -103.967 9.321 170.677 1.00 49.72 371 GLU A C 1
ATOM 2933 O O . GLU A 1 371 ? -104.060 10.068 171.683 1.00 49.72 371 GLU A O 1
#

InterPro domains:
  IPR048724 Nuclear mitotic apparatus protein 1, N-terminal hook domain [PF21670] (1-81)
  IPR051841 Microtubule and Golgi organization protein [PTHR18902] (24-371)

Radius of gyration: 110.43 Å; chains: 1; bounding box: 178×71×309 Å

Organism: NCBI:txid54374

pLDDT: mean 78.09, std 21.91, range [25.72, 98.69]

Foldseek 3Di:
DPPPPVVVVVVVVVVVVVVVVVVVVLLVLVCLQVCLLVDPDLVVVVVDDLVVLLVSLVSNVVCLVVVVPNDDDSVVVVVVPDDDDDDDDDDDDDDCPPPDDPPPPPPDDPPPDPDDDDDDDDDDDDDDDPDRSSNVSCPPPSNVVVSVVVVVVVVVVVVVVVVVVVVVVVVVVVVVVVVVVVVVVVVVVVVVVVVVVVVVVVVVVVVVVVVVVVVVVVVVVVVVVVVVVVVVVVVVVVVVVVVVVVVVVVVVVVVVVVVVVVVVVVVVVVVVVVVVVVVVVVVVVVVVVVVVVVVVVVVVVVVVVVVVVVVVVVVVVVVVVVVVVVVVVVVVPPDDPPPVVVVVVVVVVVVVVVVVVVVVVVVVVVVVVVD